Protein AF-A0A922MIN3-F1 (afdb_monomer_lite)

Structure (mmCIF, N/CA/C/O backbone):
data_AF-A0A922MIN3-F1
#
_entry.id   AF-A0A922MIN3-F1
#
loop_
_atom_site.group_PDB
_atom_site.id
_atom_site.type_symbol
_atom_site.label_atom_id
_atom_site.label_alt_id
_atom_site.label_comp_id
_atom_site.label_asym_id
_atom_site.label_entity_id
_atom_site.label_seq_id
_atom_site.pdbx_PDB_ins_code
_atom_site.Cartn_x
_atom_site.Cartn_y
_atom_site.Cartn_z
_atom_site.occupancy
_atom_site.B_iso_or_equiv
_atom_site.auth_seq_id
_atom_site.auth_comp_id
_atom_site.auth_asym_id
_atom_site.auth_atom_id
_atom_site.pdbx_PDB_model_num
ATOM 1 N N . MET A 1 1 ? 61.177 -25.100 -20.556 1.00 56.50 1 MET A N 1
ATOM 2 C CA . MET A 1 1 ? 59.831 -25.020 -19.937 1.00 56.50 1 MET A CA 1
ATOM 3 C C . MET A 1 1 ? 59.850 -24.150 -18.686 1.00 56.50 1 MET A C 1
ATOM 5 O O . MET A 1 1 ? 58.963 -23.321 -18.550 1.00 56.50 1 MET A O 1
ATOM 9 N N . GLU A 1 2 ? 60.887 -24.253 -17.851 1.00 61.19 2 GLU A N 1
ATOM 10 C CA . GLU A 1 2 ? 61.054 -23.462 -16.617 1.00 61.19 2 GLU A CA 1
ATOM 11 C C . GLU A 1 2 ? 60.968 -21.940 -16.810 1.00 61.19 2 GLU A C 1
ATOM 13 O O . GLU A 1 2 ? 60.276 -21.273 -16.051 1.00 61.19 2 GLU A O 1
ATOM 18 N N . THR A 1 3 ? 61.549 -21.383 -17.875 1.00 71.38 3 THR A N 1
ATOM 19 C CA . THR A 1 3 ? 61.529 -19.929 -18.132 1.00 71.38 3 THR A CA 1
ATOM 20 C C . THR A 1 3 ? 60.139 -19.360 -18.439 1.00 71.38 3 THR A C 1
ATOM 22 O O . THR A 1 3 ? 59.867 -18.200 -18.138 1.00 71.38 3 THR A O 1
ATOM 25 N N . LYS A 1 4 ? 59.227 -20.163 -19.007 1.00 73.25 4 LYS A N 1
ATOM 26 C CA . LYS A 1 4 ? 57.834 -19.741 -19.252 1.00 73.25 4 LYS A CA 1
ATOM 27 C C . LYS A 1 4 ? 57.020 -19.727 -17.962 1.00 73.25 4 LYS A C 1
ATOM 29 O O . LYS A 1 4 ? 56.245 -18.802 -17.753 1.00 73.25 4 LYS A O 1
ATOM 34 N N . VAL A 1 5 ? 57.233 -20.724 -17.105 1.00 78.38 5 VAL A N 1
ATOM 35 C CA . VAL A 1 5 ? 56.569 -20.820 -15.799 1.00 78.38 5 VAL A CA 1
ATOM 36 C C . VAL A 1 5 ? 57.064 -19.712 -14.870 1.00 78.38 5 VAL A C 1
ATOM 38 O O . VAL A 1 5 ? 56.253 -19.053 -14.234 1.00 78.38 5 VAL A O 1
ATOM 41 N N . GLN A 1 6 ? 58.370 -19.428 -14.861 1.00 74.69 6 GLN A N 1
ATOM 42 C CA . GLN A 1 6 ? 58.940 -18.306 -14.107 1.00 74.69 6 GLN A CA 1
ATOM 43 C C . GLN A 1 6 ? 58.366 -16.957 -14.550 1.00 74.69 6 GLN A C 1
ATOM 45 O O . GLN A 1 6 ? 58.008 -16.147 -13.702 1.00 74.69 6 GLN A O 1
ATOM 50 N N . LYS A 1 7 ? 58.212 -16.731 -15.862 1.00 82.38 7 LYS A N 1
ATOM 51 C CA . LYS A 1 7 ? 57.601 -15.500 -16.380 1.00 82.38 7 LYS A CA 1
ATOM 52 C C . LYS A 1 7 ? 56.135 -15.358 -15.957 1.00 82.38 7 LYS A C 1
ATOM 54 O O . LYS A 1 7 ? 55.751 -14.304 -15.475 1.00 82.38 7 LYS A O 1
ATOM 59 N N . GLN A 1 8 ? 55.349 -16.432 -16.056 1.00 80.25 8 GLN A N 1
ATOM 60 C CA . GLN A 1 8 ? 53.956 -16.437 -15.590 1.00 80.25 8 GLN A CA 1
ATOM 61 C C . GLN A 1 8 ? 53.840 -16.175 -14.085 1.00 80.25 8 GLN A C 1
ATOM 63 O O . GLN A 1 8 ? 52.908 -15.503 -13.653 1.00 80.25 8 GLN A O 1
ATOM 68 N N . LEU A 1 9 ? 54.786 -16.685 -13.291 1.00 79.06 9 LEU A N 1
ATOM 69 C CA . LEU A 1 9 ? 54.826 -16.437 -11.854 1.00 79.06 9 LEU A CA 1
ATOM 70 C C . LEU A 1 9 ? 55.099 -14.957 -11.555 1.00 79.06 9 LEU A C 1
ATOM 72 O O . LEU A 1 9 ? 54.414 -14.369 -10.726 1.00 79.06 9 LEU A O 1
ATOM 76 N N . ILE A 1 10 ? 56.072 -14.355 -12.247 1.00 84.12 10 ILE A N 1
ATOM 77 C CA . ILE A 1 10 ? 56.421 -12.934 -12.096 1.00 84.12 10 ILE A CA 1
ATOM 78 C C . ILE A 1 10 ? 55.235 -12.049 -12.489 1.00 84.12 10 ILE A C 1
ATOM 80 O O . ILE A 1 10 ? 54.852 -11.186 -11.706 1.00 84.12 10 ILE A O 1
ATOM 84 N N . ASP A 1 11 ? 54.603 -12.316 -13.635 1.00 81.25 11 ASP A N 1
ATOM 85 C CA . ASP A 1 11 ? 53.437 -11.558 -14.104 1.00 81.25 11 ASP A CA 1
ATOM 86 C C . ASP A 1 11 ? 52.268 -11.645 -13.097 1.00 81.25 11 ASP A C 1
ATOM 88 O O . ASP A 1 11 ? 51.582 -10.655 -12.840 1.00 81.25 11 ASP A O 1
ATOM 92 N N . TYR A 1 12 ? 52.071 -12.811 -12.467 1.00 83.75 12 TYR A N 1
ATOM 93 C CA . TYR A 1 12 ? 51.053 -13.002 -11.431 1.00 83.75 12 TYR A CA 1
ATOM 94 C C . TYR A 1 12 ? 51.350 -12.203 -10.152 1.00 83.75 12 TYR A C 1
ATOM 96 O O . TYR A 1 12 ? 50.442 -11.597 -9.582 1.00 83.75 12 TYR A O 1
ATOM 104 N N . PHE A 1 13 ? 52.608 -12.169 -9.702 1.00 82.62 13 PHE A N 1
ATOM 105 C CA . PHE A 1 13 ? 53.000 -11.377 -8.532 1.00 82.62 13 PHE A CA 1
ATOM 106 C C . PHE A 1 13 ? 52.925 -9.870 -8.799 1.00 82.62 13 PHE A C 1
ATOM 108 O O . PHE A 1 13 ? 52.421 -9.142 -7.948 1.00 82.62 13 PHE A O 1
ATOM 115 N N . SER A 1 14 ? 53.322 -9.405 -9.988 1.00 78.06 14 SER A N 1
ATOM 116 C CA . SER A 1 14 ? 53.167 -7.998 -10.379 1.00 78.06 14 SER A CA 1
ATOM 117 C C . SER A 1 14 ? 51.699 -7.571 -10.417 1.00 78.06 14 SER A C 1
ATOM 119 O O . SER A 1 14 ? 51.354 -6.527 -9.869 1.00 78.06 14 SER A O 1
ATOM 121 N N . TYR A 1 15 ? 50.813 -8.412 -10.960 1.00 82.81 15 TYR A N 1
ATOM 122 C CA . TYR A 1 15 ? 49.370 -8.164 -10.919 1.00 82.81 15 TYR A CA 1
ATOM 123 C C . TYR A 1 15 ? 48.833 -8.079 -9.483 1.00 82.81 15 TYR A C 1
ATOM 125 O O . TYR A 1 15 ? 47.999 -7.229 -9.170 1.00 82.81 15 TYR A O 1
ATOM 133 N N . PHE A 1 16 ? 49.313 -8.950 -8.592 1.00 75.69 16 PHE A N 1
ATOM 134 C CA . PHE A 1 16 ? 48.892 -8.940 -7.196 1.00 75.69 16 PHE A CA 1
ATOM 135 C C . PHE A 1 16 ? 49.357 -7.675 -6.458 1.00 75.69 16 PHE A C 1
ATOM 137 O O . PHE A 1 16 ? 48.584 -7.107 -5.686 1.00 75.69 16 PHE A O 1
ATOM 144 N N . ASP A 1 17 ? 50.572 -7.195 -6.728 1.00 78.94 17 ASP A N 1
ATOM 145 C CA . ASP A 1 17 ? 51.095 -5.947 -6.161 1.00 78.94 17 ASP A CA 1
ATOM 146 C C . ASP A 1 17 ? 50.339 -4.712 -6.676 1.00 78.94 17 ASP A C 1
ATOM 148 O O . ASP A 1 17 ? 50.023 -3.803 -5.898 1.00 78.94 17 ASP A O 1
ATOM 152 N N . GLU A 1 18 ? 49.980 -4.687 -7.961 1.00 79.56 18 GLU A N 1
ATOM 153 C CA . GLU A 1 18 ? 49.130 -3.645 -8.549 1.00 79.56 18 GLU A CA 1
ATOM 154 C C . GLU A 1 18 ? 47.729 -3.654 -7.929 1.00 79.56 18 GLU A C 1
ATOM 156 O O . GLU A 1 18 ? 47.236 -2.612 -7.488 1.00 79.56 18 GLU A O 1
ATOM 161 N N . PHE A 1 19 ? 47.115 -4.834 -7.809 1.00 78.00 19 PHE A N 1
ATOM 162 C CA . PHE A 1 19 ? 45.815 -5.003 -7.165 1.00 78.00 19 PHE A CA 1
ATOM 163 C C . PHE A 1 19 ? 45.850 -4.553 -5.700 1.00 78.00 19 PHE A C 1
ATOM 165 O O . PHE A 1 19 ? 44.998 -3.782 -5.258 1.00 78.00 19 PHE A O 1
ATOM 172 N N . HIS A 1 20 ? 46.864 -4.977 -4.945 1.00 78.25 20 HIS A N 1
ATOM 173 C CA . HIS A 1 20 ? 47.039 -4.586 -3.551 1.00 78.25 20 HIS A CA 1
ATOM 174 C C . HIS A 1 20 ? 47.233 -3.068 -3.408 1.00 78.25 20 HIS A C 1
ATOM 176 O O . HIS A 1 20 ? 46.661 -2.443 -2.510 1.00 78.25 20 HIS A O 1
ATOM 182 N N . THR A 1 21 ? 47.985 -2.448 -4.320 1.00 83.12 21 THR A N 1
ATOM 183 C CA . THR A 1 21 ? 48.181 -0.994 -4.343 1.00 83.12 21 THR A CA 1
ATOM 184 C C . THR A 1 21 ? 46.876 -0.256 -4.651 1.00 83.12 21 THR A C 1
ATOM 186 O O . THR A 1 21 ? 46.552 0.696 -3.941 1.00 83.12 21 THR A O 1
ATOM 189 N N . ALA A 1 22 ? 46.088 -0.732 -5.620 1.00 76.75 22 ALA A N 1
ATOM 190 C CA . ALA A 1 22 ? 44.788 -0.163 -5.978 1.00 76.75 22 ALA A CA 1
ATOM 191 C C . ALA A 1 22 ? 43.746 -0.288 -4.851 1.00 76.75 22 ALA A C 1
ATOM 193 O O . ALA A 1 22 ? 42.991 0.645 -4.573 1.00 76.75 22 ALA A O 1
ATOM 194 N N . VAL A 1 23 ? 43.722 -1.422 -4.144 1.00 74.69 23 VAL A N 1
ATOM 195 C CA . VAL A 1 23 ? 42.856 -1.602 -2.968 1.00 74.69 23 VAL A CA 1
ATOM 196 C C . VAL A 1 23 ? 43.280 -0.657 -1.842 1.00 74.69 23 VAL A C 1
ATOM 198 O O . VAL A 1 23 ? 42.432 -0.044 -1.192 1.00 74.69 23 VAL A O 1
ATOM 201 N N . LYS A 1 24 ? 44.588 -0.482 -1.624 1.00 79.69 24 LYS A N 1
ATOM 202 C CA . LYS A 1 24 ? 45.120 0.415 -0.591 1.00 79.69 24 LYS A CA 1
ATOM 203 C C . LYS A 1 24 ? 44.815 1.888 -0.881 1.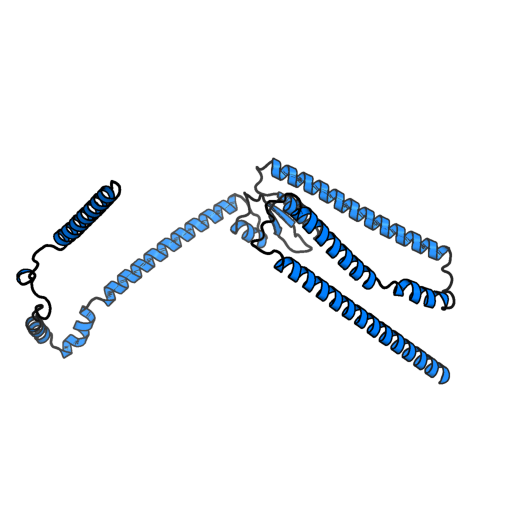00 79.69 24 LYS A C 1
ATOM 205 O O . LYS A 1 24 ? 44.505 2.625 0.057 1.00 79.69 24 LYS A O 1
ATOM 210 N N . THR A 1 25 ? 44.891 2.328 -2.138 1.00 78.75 25 THR A N 1
ATOM 211 C CA . THR A 1 25 ? 44.508 3.695 -2.529 1.00 78.75 25 THR A CA 1
ATOM 212 C C . THR A 1 25 ? 43.005 3.902 -2.392 1.00 78.75 25 THR A C 1
ATOM 214 O O . THR A 1 25 ? 42.600 4.831 -1.701 1.00 78.75 25 THR A O 1
ATOM 217 N N . SER A 1 26 ? 42.188 2.974 -2.897 1.00 69.75 26 SER A N 1
ATOM 218 C CA . SER A 1 26 ? 40.728 3.033 -2.750 1.00 69.75 26 SER A CA 1
ATOM 219 C C . SER A 1 26 ? 40.292 3.091 -1.279 1.00 69.75 26 SER A C 1
ATOM 221 O O . SER A 1 26 ? 39.438 3.899 -0.906 1.00 69.75 26 SER A O 1
ATOM 223 N N . LEU A 1 27 ? 40.932 2.309 -0.400 1.00 74.19 27 LEU A N 1
ATOM 224 C CA . LEU A 1 27 ? 40.673 2.354 1.041 1.00 74.19 27 LEU A CA 1
ATOM 225 C C . LEU A 1 27 ? 41.029 3.719 1.647 1.00 74.19 27 LEU A C 1
ATOM 227 O O . LEU A 1 27 ? 40.289 4.231 2.490 1.00 74.19 27 LEU A O 1
ATOM 231 N N . LYS A 1 28 ? 42.138 4.326 1.214 1.00 79.38 28 LYS A N 1
ATOM 232 C CA . LYS A 1 28 ? 42.554 5.663 1.655 1.00 79.38 28 LYS A CA 1
ATOM 233 C C . LYS A 1 28 ? 41.570 6.740 1.191 1.00 79.38 28 LYS A C 1
ATOM 235 O O . LYS A 1 28 ? 41.242 7.635 1.968 1.00 79.38 28 LYS A O 1
ATOM 240 N N . ASP A 1 29 ? 41.039 6.619 -0.020 1.00 72.44 29 ASP A N 1
ATOM 241 C CA . ASP A 1 29 ? 40.026 7.534 -0.552 1.00 72.44 29 ASP A CA 1
ATOM 242 C C . ASP A 1 29 ? 38.708 7.410 0.219 1.00 72.44 29 ASP A C 1
ATOM 244 O O . ASP A 1 29 ? 38.137 8.418 0.638 1.00 72.44 29 ASP A O 1
ATOM 248 N N . CYS A 1 30 ? 38.289 6.183 0.543 1.00 68.06 30 CYS A N 1
ATOM 249 C CA . CYS A 1 30 ? 37.140 5.932 1.417 1.00 68.06 30 CYS A CA 1
ATOM 250 C C . CYS A 1 30 ? 37.326 6.566 2.806 1.00 68.06 30 CYS A C 1
ATOM 252 O O . CYS A 1 30 ? 36.404 7.188 3.338 1.00 68.06 30 CYS A O 1
ATOM 254 N N . GLN A 1 31 ? 38.524 6.458 3.390 1.00 75.50 31 GLN A N 1
ATOM 255 C CA . GLN A 1 31 ? 38.850 7.075 4.681 1.00 75.50 31 GLN A CA 1
ATOM 256 C C . GLN A 1 31 ? 38.807 8.609 4.618 1.00 75.50 31 GLN A C 1
ATOM 258 O O . GLN A 1 31 ? 38.258 9.252 5.518 1.00 75.50 31 GLN A O 1
ATOM 263 N N . ASN A 1 32 ? 39.325 9.206 3.544 1.00 74.50 32 ASN A N 1
ATOM 264 C CA . ASN A 1 32 ? 39.274 10.653 3.323 1.00 74.50 32 ASN A CA 1
ATOM 265 C C . ASN A 1 32 ? 37.834 11.155 3.118 1.00 74.50 32 ASN A C 1
ATOM 267 O O . ASN A 1 32 ? 37.456 12.211 3.642 1.00 74.50 32 ASN A O 1
ATOM 271 N N . CYS A 1 33 ? 37.008 10.382 2.411 1.00 68.06 33 CYS A N 1
ATOM 272 C CA . CYS A 1 33 ? 35.584 10.660 2.246 1.00 68.06 33 CYS A CA 1
ATOM 273 C C . CYS A 1 33 ? 34.852 10.601 3.589 1.00 68.06 33 CYS A C 1
ATOM 275 O O . CYS A 1 33 ? 34.139 11.539 3.942 1.00 68.06 33 CYS A O 1
ATOM 277 N N . ALA A 1 34 ? 35.099 9.565 4.394 1.00 68.81 34 ALA A N 1
ATOM 278 C CA . ALA A 1 34 ? 34.529 9.446 5.734 1.00 68.81 34 ALA A CA 1
ATOM 279 C C . ALA A 1 34 ? 34.924 10.628 6.641 1.00 68.81 34 ALA A C 1
ATOM 281 O O . ALA A 1 34 ? 34.084 11.169 7.363 1.00 68.81 34 ALA A O 1
ATOM 282 N N . ALA A 1 35 ? 36.178 11.090 6.580 1.00 73.50 35 ALA A N 1
ATOM 283 C CA . ALA A 1 35 ? 36.626 12.273 7.315 1.00 73.50 35 ALA A CA 1
ATOM 284 C C . ALA A 1 35 ? 35.906 13.558 6.861 1.00 73.50 35 ALA A C 1
ATOM 286 O O . ALA A 1 35 ? 35.566 14.404 7.692 1.00 73.50 35 ALA A O 1
ATOM 287 N N . SER A 1 36 ? 35.643 13.696 5.560 1.00 72.44 36 SER A N 1
ATOM 288 C CA . SER A 1 36 ? 34.952 14.857 4.980 1.00 72.44 36 SER A CA 1
ATOM 289 C C . SER A 1 36 ? 33.460 14.865 5.333 1.00 72.44 36 SER A C 1
ATOM 291 O O . SER A 1 36 ? 32.937 15.888 5.771 1.00 72.44 36 SER A O 1
ATOM 293 N N . ILE A 1 37 ? 32.805 13.702 5.283 1.00 71.25 37 ILE A N 1
ATOM 294 C CA . ILE A 1 37 ? 31.421 13.509 5.744 1.00 71.25 37 ILE A CA 1
ATOM 295 C C . ILE A 1 37 ? 31.297 13.843 7.236 1.00 71.25 37 ILE A C 1
ATOM 297 O O . ILE A 1 37 ? 30.386 14.564 7.638 1.00 71.25 37 ILE A O 1
ATOM 301 N N . ASN A 1 38 ? 32.238 13.398 8.071 1.00 70.62 38 ASN A N 1
ATOM 302 C CA . ASN A 1 38 ? 32.227 13.721 9.500 1.00 70.62 38 ASN A CA 1
ATOM 303 C C . ASN A 1 38 ? 32.412 15.224 9.775 1.00 70.62 38 ASN A C 1
ATOM 305 O O . ASN A 1 38 ? 31.779 15.761 10.689 1.00 70.62 38 ASN A O 1
ATOM 309 N N . LYS A 1 39 ? 33.231 15.929 8.979 1.00 75.25 39 LYS A N 1
ATOM 310 C CA . LYS A 1 39 ? 33.341 17.398 9.046 1.00 75.25 39 LYS A CA 1
ATOM 311 C C . LYS A 1 39 ? 32.017 18.075 8.687 1.00 75.25 39 LYS A C 1
ATOM 313 O O . LYS A 1 39 ? 31.601 18.973 9.418 1.00 75.25 39 LYS A O 1
ATOM 318 N N . LEU A 1 40 ? 31.340 17.613 7.634 1.00 73.12 40 LEU A N 1
ATOM 319 C CA . LEU A 1 40 ? 30.028 18.120 7.224 1.00 73.12 40 LEU A CA 1
ATOM 320 C C . LEU A 1 40 ? 28.973 17.895 8.315 1.00 73.12 40 LEU A C 1
ATOM 322 O O . LEU A 1 40 ? 28.294 18.833 8.721 1.00 73.12 40 LEU A O 1
ATOM 326 N N . ILE A 1 41 ? 28.900 16.687 8.882 1.00 68.19 41 ILE A N 1
ATOM 327 C CA . ILE A 1 41 ? 27.993 16.367 9.997 1.00 68.19 41 ILE A CA 1
ATOM 328 C C . ILE A 1 41 ? 28.245 17.296 11.192 1.00 68.19 41 ILE A C 1
ATOM 330 O O . ILE A 1 41 ? 27.293 17.790 11.798 1.00 68.19 41 ILE A O 1
ATOM 334 N N . LYS A 1 42 ? 29.513 17.566 11.533 1.00 73.12 42 LYS A N 1
ATOM 335 C CA . LYS A 1 42 ? 29.871 18.478 12.629 1.00 73.12 42 LYS A CA 1
ATOM 336 C C . LYS A 1 42 ? 29.443 19.921 12.337 1.00 73.12 42 LYS A C 1
ATOM 338 O O . LYS A 1 42 ? 28.889 20.566 13.222 1.00 73.12 42 LYS A O 1
ATOM 343 N N . ARG A 1 43 ? 29.631 20.411 11.105 1.00 67.31 43 ARG A N 1
ATOM 344 C CA . ARG A 1 43 ? 29.148 21.738 10.676 1.00 67.31 43 ARG A CA 1
ATOM 345 C C . ARG A 1 43 ? 27.620 21.831 10.753 1.00 67.31 43 ARG A C 1
ATOM 347 O O . ARG A 1 43 ? 27.111 22.773 11.349 1.00 67.31 43 ARG A O 1
ATOM 354 N N . CYS A 1 44 ? 26.895 20.826 10.262 1.00 67.56 44 CYS A N 1
ATOM 355 C CA . CYS A 1 44 ? 25.430 20.781 10.329 1.00 67.56 44 CYS A CA 1
ATOM 356 C C . CYS A 1 44 ? 24.896 20.735 11.771 1.00 67.56 44 CYS A C 1
ATOM 358 O O . CYS A 1 44 ? 23.893 21.381 12.071 1.00 67.56 44 CYS A O 1
ATOM 360 N N . LYS A 1 45 ? 25.564 20.011 12.682 1.00 65.44 45 LYS A N 1
ATOM 361 C CA . LYS A 1 45 ? 25.213 20.012 14.114 1.00 65.44 45 LYS A CA 1
ATOM 362 C C . LYS A 1 45 ? 25.426 21.384 14.752 1.00 65.44 45 LYS A C 1
ATOM 364 O O . LYS A 1 45 ? 24.511 21.882 15.396 1.00 65.44 45 LYS A O 1
ATOM 369 N N . ASN A 1 46 ? 26.568 22.021 14.489 1.00 63.22 46 ASN A N 1
ATOM 370 C CA . ASN A 1 46 ? 26.849 23.369 14.983 1.00 63.22 46 ASN A CA 1
ATOM 371 C C . ASN A 1 46 ? 25.832 24.399 14.459 1.00 63.22 46 ASN A C 1
ATOM 373 O O . ASN A 1 46 ? 25.455 25.298 15.197 1.00 63.22 46 ASN A O 1
ATOM 377 N N . ILE A 1 47 ? 25.351 24.259 13.216 1.00 62.59 47 ILE A N 1
ATOM 378 C CA . ILE A 1 47 ? 24.292 25.116 12.653 1.00 62.59 47 ILE A CA 1
ATOM 379 C C . ILE A 1 47 ? 22.954 24.879 13.364 1.00 62.59 47 ILE A C 1
ATOM 381 O O . ILE A 1 47 ? 22.266 25.838 13.693 1.00 62.59 47 ILE A O 1
ATOM 385 N N . LYS A 1 48 ? 22.591 23.619 13.638 1.00 57.94 48 LYS A N 1
ATOM 386 C CA . LYS A 1 48 ? 21.354 23.271 14.355 1.00 57.94 48 LYS A CA 1
ATOM 387 C C . LYS A 1 48 ? 21.359 23.772 15.804 1.00 57.94 48 LYS A C 1
ATOM 389 O O . LYS A 1 48 ? 20.314 24.174 16.298 1.00 57.94 48 LYS A O 1
ATOM 394 N N . GLU A 1 49 ? 22.515 23.764 16.463 1.00 54.62 49 GLU A N 1
ATOM 395 C CA . GLU A 1 49 ? 22.700 24.324 17.811 1.00 54.62 49 GLU A CA 1
ATOM 396 C C . GLU A 1 49 ? 22.806 25.860 17.801 1.00 54.62 49 GLU A C 1
ATOM 398 O O . GLU A 1 49 ? 22.382 26.508 18.753 1.00 54.62 49 GLU A O 1
ATOM 403 N N . ALA A 1 50 ? 23.296 26.456 16.705 1.00 52.50 50 ALA A N 1
ATOM 404 C CA . ALA A 1 50 ? 23.301 27.903 16.477 1.00 52.50 50 ALA A CA 1
ATOM 405 C C . ALA A 1 50 ? 21.927 28.475 16.076 1.00 52.50 50 ALA A C 1
ATOM 407 O O . ALA A 1 50 ? 21.789 29.696 15.987 1.00 52.50 50 ALA A O 1
ATOM 408 N N . VAL A 1 51 ? 20.896 27.633 15.897 1.00 49.72 51 VAL A N 1
ATOM 409 C CA . VAL A 1 51 ? 19.485 28.052 15.987 1.00 49.72 51 VAL A CA 1
ATOM 410 C C . VAL A 1 51 ? 19.203 28.366 17.458 1.00 49.72 51 VAL A C 1
ATOM 412 O O . VAL A 1 51 ? 18.566 27.621 18.199 1.00 49.72 51 VAL A O 1
ATOM 415 N N . VAL A 1 52 ? 19.785 29.481 17.888 1.00 48.59 52 VAL A N 1
ATOM 416 C CA . VAL A 1 52 ? 19.658 30.069 19.208 1.00 48.59 52 VAL A CA 1
ATOM 417 C C . VAL A 1 52 ? 18.254 30.640 19.304 1.00 48.59 52 VAL A C 1
ATOM 419 O O . VAL A 1 52 ? 17.934 31.703 18.772 1.00 48.59 52 VAL A O 1
ATOM 422 N N . THR A 1 53 ? 17.420 29.902 20.024 1.00 49.59 53 THR A N 1
ATOM 423 C CA . THR A 1 53 ? 16.316 30.436 20.812 1.00 49.59 53 THR A CA 1
ATOM 424 C C . THR A 1 53 ? 16.732 31.745 21.494 1.00 49.59 53 THR A C 1
ATOM 426 O O . THR A 1 53 ? 17.681 31.746 22.278 1.00 49.59 53 THR A O 1
ATOM 429 N N . GLY A 1 54 ? 16.010 32.837 21.225 1.00 51.53 54 GLY A N 1
ATOM 430 C CA . GLY A 1 54 ? 16.100 34.078 22.003 1.00 51.53 54 GLY A CA 1
ATOM 431 C C . GLY A 1 54 ? 17.015 35.183 21.464 1.00 51.53 54 GLY A C 1
ATOM 432 O O . GLY A 1 54 ? 17.491 35.985 22.263 1.00 51.53 54 GLY A O 1
ATOM 433 N N . THR A 1 55 ? 17.260 35.276 20.151 1.00 53.84 55 THR A N 1
ATOM 434 C CA . THR A 1 55 ? 17.846 36.500 19.562 1.00 53.84 55 THR A CA 1
ATOM 435 C C . THR A 1 55 ? 16.779 37.349 18.856 1.00 53.84 55 THR A C 1
ATOM 437 O O . THR A 1 55 ? 15.892 36.782 18.218 1.00 53.84 55 THR A O 1
ATOM 440 N N . PRO A 1 56 ? 16.835 38.695 18.960 1.00 49.22 56 PRO A N 1
ATOM 441 C CA . PRO A 1 56 ? 15.842 39.617 18.403 1.00 49.22 56 PRO A CA 1
ATOM 442 C C . PRO A 1 56 ? 16.061 39.777 16.892 1.00 49.22 56 PRO A C 1
ATOM 444 O O . PRO A 1 56 ? 16.516 40.808 16.409 1.00 49.22 56 PRO A O 1
ATOM 447 N N . LEU A 1 57 ? 15.820 38.705 16.142 1.00 50.06 57 LEU A N 1
ATOM 448 C CA . LEU A 1 57 ? 15.915 38.684 14.680 1.00 50.06 57 LEU A CA 1
ATOM 449 C C . LEU A 1 57 ? 14.546 38.555 14.000 1.00 50.06 57 LEU A C 1
ATOM 451 O O . LEU A 1 57 ? 14.483 38.593 12.773 1.00 50.06 57 LEU A O 1
ATOM 455 N N . ASP A 1 58 ? 13.465 38.476 14.779 1.00 50.94 58 ASP A N 1
ATOM 456 C CA . ASP A 1 58 ? 12.083 38.478 14.278 1.00 50.94 58 ASP A CA 1
ATOM 457 C C . ASP A 1 58 ? 11.661 39.840 13.689 1.00 50.94 58 ASP A C 1
ATOM 459 O O . ASP A 1 58 ? 10.673 39.915 12.966 1.00 50.94 58 ASP A O 1
ATOM 463 N N . GLU A 1 59 ? 12.423 40.914 13.933 1.00 52.69 59 GLU A N 1
ATOM 464 C CA . GLU A 1 59 ? 12.130 42.257 13.404 1.00 52.69 59 GLU A CA 1
ATOM 465 C C . GLU A 1 59 ? 12.680 42.509 11.986 1.00 52.69 59 GLU A C 1
ATOM 467 O O . GLU A 1 59 ? 12.317 43.500 11.354 1.00 52.69 59 GLU A O 1
ATOM 472 N N . PHE A 1 60 ? 13.526 41.624 11.443 1.00 55.91 60 PHE A N 1
ATOM 473 C CA . PHE A 1 60 ? 14.119 41.801 10.111 1.00 55.91 60 PHE A CA 1
ATOM 474 C C . PHE A 1 60 ? 13.586 40.773 9.111 1.00 55.91 60 PHE A C 1
ATOM 476 O O . PHE A 1 60 ? 14.199 39.732 8.841 1.00 55.91 60 PHE A O 1
ATOM 483 N N . GLU A 1 61 ? 12.443 41.107 8.514 1.00 52.88 61 GLU A N 1
ATOM 484 C CA . GLU A 1 61 ? 11.812 40.335 7.448 1.00 52.88 61 GLU A CA 1
ATOM 485 C C . GLU A 1 61 ? 12.795 40.145 6.272 1.00 52.88 61 GLU A C 1
ATOM 487 O O . GLU A 1 61 ? 13.286 41.092 5.655 1.00 52.88 61 GLU A O 1
ATOM 492 N N . GLY A 1 62 ? 13.162 38.888 6.003 1.00 59.72 62 GLY A N 1
ATOM 493 C CA . GLY A 1 62 ? 14.084 38.507 4.927 1.00 59.72 62 GLY A CA 1
ATOM 494 C C . GLY A 1 62 ? 15.527 38.198 5.347 1.00 59.72 62 GLY A C 1
ATOM 495 O O . GLY A 1 62 ? 16.258 37.605 4.549 1.00 59.72 62 GLY A O 1
ATOM 496 N N . LEU A 1 63 ? 15.955 38.499 6.581 1.00 59.09 63 LEU A N 1
ATOM 497 C CA . LEU A 1 63 ? 17.303 38.125 7.042 1.00 59.09 63 LEU A CA 1
ATOM 498 C C . LEU A 1 63 ? 17.424 36.608 7.255 1.00 59.09 63 LEU A C 1
ATOM 500 O O . LEU A 1 63 ? 18.406 36.001 6.830 1.00 59.09 63 LEU A O 1
ATOM 504 N N . GLN A 1 64 ? 16.385 35.978 7.812 1.00 58.53 64 GLN A N 1
ATOM 505 C CA . GLN A 1 64 ? 16.317 34.520 7.966 1.00 58.53 64 GLN A CA 1
ATOM 506 C C . GLN A 1 64 ? 16.337 33.788 6.616 1.00 58.53 64 GLN A C 1
ATOM 508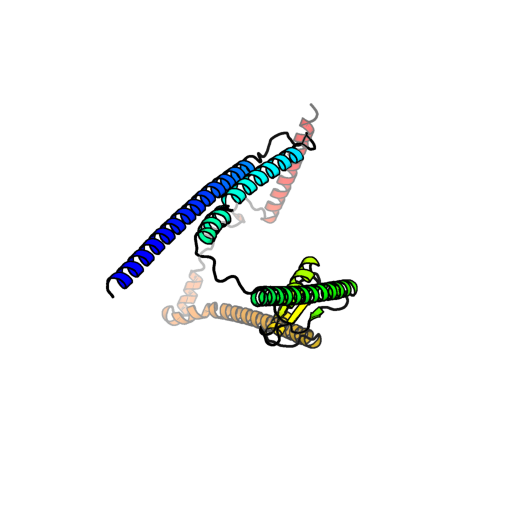 O O . GLN A 1 64 ? 17.000 32.760 6.481 1.00 58.53 64 GLN A O 1
ATOM 513 N N . SER A 1 65 ? 15.671 34.334 5.593 1.00 62.66 65 SER A N 1
ATOM 514 C CA . SER A 1 65 ? 15.681 33.775 4.234 1.00 62.66 65 SER A CA 1
ATOM 515 C C . SER A 1 65 ? 17.068 33.878 3.590 1.00 62.66 65 SER A C 1
ATOM 517 O O . SER A 1 65 ? 17.563 32.893 3.043 1.00 62.66 65 SER A O 1
ATOM 519 N N . LYS A 1 66 ? 17.748 35.024 3.732 1.00 67.56 66 LYS A N 1
ATOM 520 C CA . LYS A 1 66 ? 19.124 35.218 3.240 1.00 67.56 66 LYS A CA 1
ATOM 521 C C . LYS A 1 66 ? 20.135 34.330 3.964 1.00 67.56 66 LYS A C 1
ATOM 523 O O . LYS A 1 66 ? 21.011 33.759 3.319 1.00 67.56 66 LYS A O 1
ATOM 528 N N . LEU A 1 67 ? 20.001 34.177 5.282 1.00 64.81 67 LEU A N 1
ATOM 529 C CA . LEU A 1 67 ? 20.862 33.301 6.075 1.00 64.81 67 LEU A CA 1
ATOM 530 C C . LEU A 1 67 ? 20.646 31.828 5.700 1.00 64.81 67 LEU A C 1
ATOM 532 O O . LEU A 1 67 ? 21.613 31.103 5.482 1.00 64.81 67 LEU A O 1
ATOM 536 N N . SER A 1 68 ? 19.388 31.414 5.531 1.00 64.38 68 SER A N 1
ATOM 537 C CA . SER A 1 68 ? 19.035 30.057 5.092 1.00 64.38 68 SER A CA 1
ATOM 538 C C . SER A 1 68 ? 19.563 29.758 3.688 1.00 64.38 68 SER A C 1
ATOM 540 O O . SER A 1 68 ? 20.142 28.699 3.464 1.00 64.38 68 SER A O 1
ATOM 542 N N . ALA A 1 69 ? 19.437 30.704 2.753 1.00 69.12 69 ALA A N 1
ATOM 543 C CA . ALA A 1 69 ? 19.985 30.575 1.404 1.00 69.12 69 ALA A CA 1
ATOM 544 C C . ALA A 1 69 ? 21.524 30.499 1.406 1.00 69.12 69 ALA A C 1
ATOM 546 O O . ALA A 1 69 ? 22.100 29.679 0.697 1.00 69.12 69 ALA A O 1
ATOM 547 N N . SER A 1 70 ? 22.189 31.300 2.244 1.00 72.56 70 SER A N 1
ATOM 548 C CA . SER A 1 70 ? 23.650 31.276 2.399 1.00 72.56 70 SER A CA 1
ATOM 549 C C . SER A 1 70 ? 24.149 29.936 2.960 1.00 72.56 70 SER A C 1
ATOM 551 O O . SER A 1 70 ? 25.105 29.358 2.446 1.00 72.56 70 SER A O 1
ATOM 553 N N . ILE A 1 71 ? 23.450 29.382 3.957 1.00 70.31 71 ILE A N 1
ATOM 554 C CA . ILE A 1 71 ? 23.755 28.062 4.527 1.00 70.31 71 ILE A CA 1
ATOM 555 C C . ILE A 1 71 ? 23.538 26.948 3.496 1.00 70.31 71 ILE A C 1
ATOM 557 O O . ILE A 1 71 ? 24.374 26.053 3.382 1.00 70.31 71 ILE A O 1
ATOM 561 N N . LEU A 1 72 ? 22.448 27.000 2.724 1.00 69.25 72 LEU A N 1
ATOM 562 C CA . LEU A 1 72 ? 22.185 26.025 1.663 1.00 69.25 72 LEU A CA 1
ATOM 563 C C . LEU A 1 72 ? 23.263 26.058 0.573 1.00 69.25 72 LEU A C 1
ATOM 565 O O . LEU A 1 72 ? 23.679 24.997 0.111 1.00 69.25 72 LEU A O 1
ATOM 569 N N . ASN A 1 73 ? 23.766 27.242 0.217 1.00 73.81 73 ASN A N 1
ATOM 570 C CA . ASN A 1 73 ? 24.873 27.378 -0.730 1.00 73.81 73 ASN A CA 1
ATOM 571 C C . ASN A 1 73 ? 26.176 26.778 -0.182 1.00 73.81 73 ASN A C 1
ATOM 573 O O . ASN A 1 73 ? 26.801 25.985 -0.878 1.00 73.81 73 ASN A O 1
ATOM 577 N N . LEU A 1 74 ? 26.534 27.059 1.075 1.00 74.19 74 LEU A N 1
ATOM 578 C CA . LEU A 1 74 ? 27.719 26.477 1.728 1.00 74.19 74 LEU A CA 1
ATOM 579 C C . LEU A 1 74 ? 27.649 24.944 1.812 1.00 74.19 74 LEU A C 1
ATOM 581 O O . LEU A 1 74 ? 28.632 24.257 1.548 1.00 74.19 74 LEU A O 1
ATOM 585 N N . ILE A 1 75 ? 26.475 24.391 2.139 1.00 73.75 75 ILE A N 1
ATOM 586 C CA . ILE A 1 75 ? 26.256 22.936 2.138 1.00 73.75 75 ILE A CA 1
ATOM 587 C C . ILE A 1 75 ? 26.381 22.379 0.715 1.00 73.75 75 ILE A C 1
ATOM 589 O O . ILE A 1 75 ? 26.965 21.315 0.524 1.00 73.75 75 ILE A O 1
ATOM 593 N N . SER A 1 76 ? 25.854 23.084 -0.287 1.00 72.31 76 SER A N 1
ATOM 594 C CA . SER A 1 76 ? 25.954 22.671 -1.688 1.00 72.31 76 SER A CA 1
ATOM 595 C C . SER A 1 76 ? 27.401 22.677 -2.194 1.00 72.31 76 SER A C 1
ATOM 597 O O . SER A 1 76 ? 27.784 21.761 -2.921 1.00 72.31 76 SER A O 1
ATOM 599 N N . GLU A 1 77 ? 28.211 23.663 -1.804 1.00 79.00 77 GLU A N 1
ATOM 600 C CA . GLU A 1 77 ? 29.643 23.731 -2.124 1.00 79.00 77 GLU A CA 1
ATOM 601 C C . GLU A 1 77 ? 30.419 22.577 -1.477 1.00 79.00 77 GLU A C 1
ATOM 603 O O . GLU A 1 77 ? 31.127 21.853 -2.177 1.00 79.00 77 GLU A O 1
ATOM 608 N N . ASP A 1 78 ? 30.209 22.326 -0.180 1.00 73.00 78 ASP A N 1
ATOM 609 C CA . ASP A 1 78 ? 30.832 21.202 0.533 1.00 73.00 78 ASP A CA 1
ATOM 610 C C . ASP A 1 78 ? 30.437 19.847 -0.103 1.00 73.00 78 ASP A C 1
ATOM 612 O O . ASP A 1 78 ? 31.261 18.937 -0.227 1.00 73.00 78 ASP A O 1
ATOM 616 N N . VAL A 1 79 ? 29.182 19.695 -0.547 1.00 71.50 79 VAL A N 1
ATOM 617 C CA . VAL A 1 79 ? 28.705 18.489 -1.250 1.00 71.50 79 VAL A CA 1
ATOM 618 C C . VAL A 1 79 ? 29.370 18.335 -2.618 1.00 71.50 79 VAL A C 1
ATOM 620 O O . VAL A 1 79 ? 29.726 17.215 -2.991 1.00 71.50 79 VAL A O 1
ATOM 623 N N . GLN A 1 80 ? 29.573 19.423 -3.365 1.00 71.62 80 GLN A N 1
ATOM 624 C CA . GLN A 1 80 ? 30.300 19.366 -4.635 1.00 71.62 80 GLN A CA 1
ATOM 625 C C . GLN A 1 80 ? 31.787 19.052 -4.444 1.00 71.62 80 GLN A C 1
ATOM 627 O O . GLN A 1 80 ? 32.332 18.272 -5.221 1.00 71.62 80 GLN A O 1
ATOM 632 N N . GLU A 1 81 ? 32.426 19.573 -3.395 1.00 76.31 81 GLU A N 1
ATOM 633 C CA . GLU A 1 81 ? 33.817 19.251 -3.058 1.00 76.31 81 GLU A CA 1
ATOM 634 C C . GLU A 1 81 ? 33.982 17.775 -2.658 1.00 76.31 81 GLU A C 1
ATOM 636 O O . GLU A 1 81 ? 34.950 17.115 -3.033 1.00 76.31 81 GLU A O 1
ATOM 641 N N . ILE A 1 82 ? 33.021 17.222 -1.913 1.00 68.69 82 ILE A N 1
ATOM 642 C CA . ILE A 1 82 ? 32.999 15.789 -1.599 1.00 68.69 82 ILE A CA 1
ATOM 643 C C . ILE A 1 82 ? 32.795 14.974 -2.878 1.00 68.69 82 ILE A C 1
ATOM 645 O O . ILE A 1 82 ? 33.476 13.970 -3.064 1.00 68.69 82 ILE A O 1
ATOM 649 N N . ARG A 1 83 ? 31.902 15.409 -3.773 1.00 68.25 83 ARG A N 1
ATOM 650 C CA . ARG A 1 83 ? 31.619 14.722 -5.038 1.00 68.25 83 ARG A CA 1
ATOM 651 C C . ARG A 1 83 ? 32.821 14.714 -5.983 1.00 68.25 83 ARG A C 1
ATOM 653 O O . ARG A 1 83 ? 33.113 13.663 -6.537 1.00 68.25 83 ARG A O 1
ATOM 660 N N . SER A 1 84 ? 33.550 15.822 -6.111 1.00 69.81 84 SER A N 1
ATOM 661 C CA . SER A 1 84 ? 34.766 15.887 -6.935 1.00 69.81 84 SER A CA 1
ATOM 662 C C . SER A 1 84 ? 35.923 15.065 -6.361 1.00 69.81 84 SER A C 1
ATOM 664 O O . SER A 1 84 ? 36.774 14.598 -7.106 1.00 69.81 84 SER A O 1
ATOM 666 N N . LYS A 1 85 ? 35.945 14.835 -5.043 1.00 68.88 85 LYS A N 1
ATOM 667 C CA . LYS A 1 85 ? 36.891 13.916 -4.386 1.00 68.88 85 LYS A CA 1
ATOM 668 C C . LYS A 1 85 ? 36.462 12.446 -4.457 1.00 68.88 85 LYS A C 1
ATOM 670 O O . LYS A 1 85 ? 37.315 11.573 -4.330 1.00 68.88 85 LYS A O 1
ATOM 675 N N . LEU A 1 86 ? 35.163 12.177 -4.622 1.00 58.62 86 LEU A N 1
ATOM 676 C CA . LEU A 1 86 ? 34.582 10.836 -4.788 1.00 58.62 86 LEU A CA 1
ATOM 677 C C . LEU A 1 86 ? 34.533 10.363 -6.245 1.00 58.62 86 LEU A C 1
ATOM 679 O O . LEU A 1 86 ? 34.379 9.165 -6.470 1.00 58.62 86 LEU A O 1
ATOM 683 N N . GLU A 1 87 ? 34.631 11.272 -7.213 1.00 62.12 87 GLU A N 1
ATOM 684 C CA . GLU A 1 87 ? 34.845 10.962 -8.626 1.00 62.12 87 GLU A CA 1
ATOM 685 C C . GLU A 1 87 ? 36.352 11.037 -8.917 1.00 62.12 87 GLU A C 1
ATOM 687 O O . GLU A 1 87 ? 36.857 12.093 -9.295 1.00 62.12 87 GLU A O 1
ATOM 692 N N . PRO A 1 88 ? 37.126 9.953 -8.723 1.00 53.72 88 PRO A N 1
ATOM 693 C CA . PRO A 1 88 ? 38.491 9.946 -9.199 1.00 53.72 88 PRO A CA 1
ATOM 694 C C . PRO A 1 88 ? 38.469 9.925 -10.733 1.00 53.72 88 PRO A C 1
ATOM 696 O O . PRO A 1 88 ? 38.147 8.906 -11.350 1.00 53.72 88 PRO A O 1
ATOM 699 N N . ASP A 1 89 ? 38.947 11.016 -11.336 1.00 53.75 89 ASP A N 1
ATOM 700 C CA . ASP A 1 89 ? 39.433 11.100 -12.731 1.00 53.75 89 ASP A CA 1
ATOM 701 C C . ASP A 1 89 ? 40.494 10.020 -13.063 1.00 53.75 89 ASP A C 1
ATOM 703 O O . ASP A 1 89 ? 40.895 9.818 -14.207 1.00 53.75 89 ASP A O 1
ATOM 707 N N . LEU A 1 90 ? 40.926 9.250 -12.061 1.00 50.50 90 LEU A N 1
ATOM 708 C CA . LEU A 1 90 ? 41.906 8.178 -12.168 1.00 50.50 90 LEU A CA 1
ATOM 709 C C . LEU A 1 90 ? 41.449 6.987 -13.024 1.00 50.50 90 LEU A C 1
ATOM 711 O O . LEU A 1 90 ? 42.287 6.180 -13.418 1.00 50.50 90 LEU A O 1
ATOM 715 N N . THR A 1 91 ? 40.151 6.844 -13.314 1.00 49.25 91 THR A N 1
ATOM 716 C CA . THR A 1 91 ? 39.685 5.756 -14.191 1.00 49.25 91 THR A CA 1
ATOM 717 C C . THR A 1 91 ? 39.759 6.100 -15.672 1.00 49.25 91 THR A C 1
ATOM 719 O O . THR A 1 91 ? 39.907 5.173 -16.458 1.00 49.25 91 THR A O 1
ATOM 722 N N . MET A 1 92 ? 39.733 7.378 -16.075 1.00 55.69 92 MET A N 1
ATOM 723 C CA . MET A 1 92 ? 39.978 7.721 -17.481 1.00 55.69 92 MET A CA 1
ATOM 724 C C . MET A 1 92 ? 41.475 7.706 -17.791 1.00 55.69 92 MET A C 1
ATOM 726 O O . MET A 1 92 ? 41.871 7.026 -18.726 1.00 55.69 92 MET A O 1
ATOM 730 N N . ASP A 1 93 ? 42.326 8.307 -16.955 1.00 56.59 93 ASP A N 1
ATOM 731 C CA . ASP A 1 93 ? 43.756 8.450 -17.284 1.00 56.59 93 ASP A CA 1
ATOM 732 C C . ASP A 1 93 ? 44.591 7.169 -17.091 1.00 56.59 93 ASP A C 1
ATOM 734 O O . ASP A 1 93 ? 45.485 6.877 -17.888 1.00 56.59 93 ASP A O 1
ATOM 738 N N . LEU A 1 94 ? 44.313 6.355 -16.063 1.00 55.56 94 LEU A N 1
ATOM 739 C CA . LEU A 1 94 ? 45.061 5.109 -15.846 1.00 55.56 94 LEU A CA 1
ATOM 740 C C . LEU A 1 94 ? 44.624 4.018 -16.830 1.00 55.56 94 LEU A C 1
ATOM 742 O O . LEU A 1 94 ? 45.468 3.294 -17.359 1.00 55.56 94 LEU A O 1
ATOM 746 N N . LEU A 1 95 ? 43.320 3.921 -17.113 1.00 57.81 95 LEU A N 1
ATOM 747 C CA . LEU A 1 95 ? 42.820 2.981 -18.113 1.00 57.81 95 LEU A CA 1
ATOM 748 C C . LEU A 1 95 ? 43.196 3.429 -19.527 1.00 57.81 95 LEU A C 1
ATOM 750 O O . LEU A 1 95 ? 43.549 2.554 -20.306 1.00 57.81 95 LEU A O 1
ATOM 754 N N . ASP A 1 96 ? 43.236 4.728 -19.851 1.00 57.84 96 ASP A N 1
ATOM 755 C CA . ASP A 1 96 ? 43.733 5.203 -21.155 1.00 57.84 96 ASP A CA 1
ATOM 756 C C . ASP A 1 96 ? 45.248 5.009 -21.310 1.00 57.84 96 ASP A C 1
ATOM 758 O O . ASP A 1 96 ? 45.716 4.664 -22.396 1.00 57.84 96 ASP A O 1
ATOM 762 N N . SER A 1 97 ? 46.038 5.149 -20.243 1.00 61.31 97 SER A N 1
ATOM 763 C CA . SER A 1 97 ? 47.484 4.877 -20.279 1.00 61.31 97 SER A CA 1
ATOM 764 C C . SER A 1 97 ? 47.798 3.372 -20.412 1.00 61.31 97 SER A C 1
ATOM 766 O O . SER A 1 97 ? 48.709 2.968 -21.146 1.00 61.31 97 SER A O 1
ATOM 768 N N . ILE A 1 98 ? 46.985 2.502 -19.798 1.00 56.69 98 ILE A N 1
ATOM 769 C CA . ILE A 1 98 ? 47.081 1.037 -19.942 1.00 56.69 98 ILE A CA 1
ATOM 770 C C . ILE A 1 98 ? 46.523 0.567 -21.303 1.00 56.69 98 ILE A C 1
ATOM 772 O O . ILE A 1 98 ? 47.149 -0.245 -21.983 1.00 56.69 98 ILE A O 1
ATOM 776 N N . LEU A 1 99 ? 45.400 1.118 -21.772 1.00 58.91 99 LEU A N 1
ATOM 777 C CA . LEU A 1 99 ? 44.798 0.788 -23.074 1.00 58.91 99 LEU A CA 1
ATOM 778 C C . LEU A 1 99 ? 45.660 1.242 -24.260 1.00 58.91 99 LEU A C 1
ATOM 780 O O . LEU A 1 99 ? 45.652 0.576 -25.295 1.00 58.91 99 LEU A O 1
ATOM 784 N N . ASN A 1 100 ? 46.425 2.330 -24.118 1.00 58.41 100 ASN A N 1
ATOM 785 C CA . ASN A 1 100 ? 47.362 2.795 -25.145 1.00 58.41 100 ASN A CA 1
ATOM 786 C C . ASN A 1 100 ? 48.714 2.052 -25.136 1.00 58.41 100 ASN A C 1
ATOM 788 O O . ASN A 1 100 ? 49.407 2.065 -26.155 1.00 58.41 100 ASN A O 1
ATOM 792 N N . SER A 1 101 ? 49.095 1.400 -24.028 1.00 62.03 101 SER A N 1
ATOM 793 C CA . SER A 1 101 ? 50.342 0.618 -23.913 1.00 62.03 101 SER A CA 1
ATOM 794 C C . SER A 1 101 ? 50.174 -0.874 -24.235 1.00 62.03 101 SER A C 1
ATOM 796 O O . SER A 1 101 ? 51.157 -1.549 -24.554 1.00 62.03 101 SER A O 1
ATOM 798 N N . MET A 1 102 ? 48.944 -1.398 -24.236 1.00 56.25 102 MET A N 1
ATOM 799 C CA . MET A 1 102 ? 48.648 -2.737 -24.744 1.00 56.25 102 MET A CA 1
ATOM 800 C C . MET A 1 102 ? 48.696 -2.772 -26.279 1.00 56.25 102 MET A C 1
ATOM 802 O O . MET A 1 102 ? 48.159 -1.904 -26.969 1.00 56.25 102 MET A O 1
ATOM 806 N N . GLN A 1 103 ? 49.318 -3.818 -26.835 1.00 53.06 103 GLN A N 1
ATOM 807 C CA . GLN A 1 103 ? 49.268 -4.120 -28.266 1.00 53.06 103 GLN A CA 1
ATOM 808 C C . GLN A 1 103 ? 47.794 -4.123 -28.694 1.00 53.06 103 GLN A C 1
ATOM 810 O O . GLN A 1 103 ? 47.014 -4.890 -28.127 1.00 53.06 103 GLN A O 1
ATOM 815 N N . LYS A 1 104 ? 47.420 -3.217 -29.618 1.00 58.12 104 LYS A N 1
ATOM 816 C CA . LYS A 1 104 ? 46.018 -2.945 -29.981 1.00 58.12 104 LYS A CA 1
ATOM 817 C C . LYS A 1 104 ? 45.226 -4.259 -30.025 1.00 58.12 104 LYS A C 1
ATOM 819 O O . LYS A 1 104 ? 45.613 -5.135 -30.808 1.00 58.12 104 LYS A O 1
ATOM 824 N N . PRO A 1 105 ? 44.150 -4.415 -29.225 1.00 51.62 105 PRO A N 1
ATOM 825 C CA . PRO A 1 105 ? 43.296 -5.588 -29.348 1.00 51.62 105 PRO A CA 1
ATOM 826 C C . PRO A 1 105 ? 42.850 -5.681 -30.812 1.00 51.62 105 PRO A C 1
ATOM 828 O O . PRO A 1 105 ? 42.681 -4.625 -31.437 1.00 51.62 105 PRO A O 1
ATOM 831 N N . PRO A 1 106 ? 42.723 -6.898 -31.384 1.00 54.12 106 PRO A N 1
ATOM 832 C CA . PRO A 1 106 ? 42.442 -7.071 -32.803 1.00 54.12 106 PRO A CA 1
ATOM 833 C C . PRO A 1 106 ? 41.286 -6.153 -33.161 1.00 54.12 106 PRO A C 1
ATOM 835 O O . PRO A 1 106 ? 40.221 -6.230 -32.546 1.00 54.12 106 PRO A O 1
ATOM 838 N N . THR A 1 107 ? 41.553 -5.206 -34.062 1.00 58.62 107 THR A N 1
ATOM 839 C CA . THR A 1 107 ? 40.624 -4.139 -34.410 1.00 58.62 107 THR A CA 1
ATOM 840 C C . THR A 1 107 ? 39.307 -4.813 -34.740 1.00 58.62 107 THR A C 1
ATOM 842 O O . THR A 1 107 ? 39.247 -5.552 -35.722 1.00 58.62 107 THR A O 1
ATOM 845 N N . ALA A 1 108 ? 38.290 -4.633 -33.886 1.00 56.22 108 ALA A N 1
ATOM 846 C CA . ALA A 1 108 ? 36.989 -5.247 -34.107 1.00 56.22 108 ALA A CA 1
ATOM 847 C C . ALA A 1 108 ? 36.594 -4.920 -35.545 1.00 56.22 108 ALA A C 1
ATOM 849 O O . ALA A 1 108 ? 36.523 -3.737 -35.906 1.00 56.22 108 ALA A O 1
ATOM 850 N N . SER A 1 109 ? 36.447 -5.964 -36.365 1.00 68.25 109 SER A N 1
ATOM 851 C CA . SER A 1 109 ? 36.096 -5.825 -37.777 1.00 68.25 109 SER A CA 1
ATOM 852 C C . SER A 1 109 ? 34.882 -4.901 -37.884 1.00 68.25 109 SER A C 1
ATOM 854 O O . SER A 1 109 ? 34.038 -4.886 -36.982 1.00 68.25 109 SER A O 1
ATOM 856 N N . GLU A 1 110 ? 34.763 -4.123 -38.960 1.00 73.88 110 GLU A N 1
ATOM 857 C CA . GLU A 1 110 ? 33.596 -3.253 -39.169 1.00 73.88 110 GLU A CA 1
ATOM 858 C C . GLU A 1 110 ? 32.272 -4.020 -38.994 1.00 73.88 110 GLU A C 1
ATOM 860 O O . GLU A 1 110 ? 31.309 -3.490 -38.441 1.00 73.88 110 GLU A O 1
ATOM 865 N N . ALA A 1 111 ? 32.261 -5.314 -39.334 1.00 74.50 111 ALA A N 1
ATOM 866 C CA . ALA A 1 111 ? 31.147 -6.224 -39.081 1.00 74.50 111 ALA A CA 1
ATOM 867 C C . ALA A 1 111 ? 30.827 -6.412 -37.582 1.00 74.50 111 ALA A C 1
ATOM 869 O O . ALA A 1 111 ? 29.661 -6.393 -37.191 1.00 74.50 111 ALA A O 1
ATOM 870 N N . GLN A 1 112 ? 31.841 -6.546 -36.723 1.00 75.81 112 GLN A N 1
ATOM 871 C CA . GLN A 1 112 ? 31.680 -6.726 -35.276 1.00 75.81 112 GLN A CA 1
ATOM 872 C C . GLN A 1 112 ? 31.250 -5.423 -34.584 1.00 75.81 112 GLN A C 1
ATOM 874 O O . GLN A 1 112 ? 30.395 -5.451 -33.697 1.00 75.81 112 GLN A O 1
ATOM 879 N N . LYS A 1 113 ? 31.766 -4.268 -35.032 1.00 79.69 113 LYS A N 1
ATOM 880 C CA . LYS A 1 113 ? 31.311 -2.946 -34.560 1.00 79.69 113 LYS A CA 1
ATOM 881 C C . LYS A 1 113 ? 29.852 -2.683 -34.939 1.00 79.69 113 LYS A C 1
ATOM 883 O O . LYS A 1 113 ? 29.073 -2.234 -34.099 1.00 79.69 113 LYS A O 1
ATOM 888 N N . ASN A 1 114 ? 29.457 -3.028 -36.166 1.00 82.56 114 ASN A N 1
ATOM 889 C CA . ASN A 1 114 ? 28.069 -2.917 -36.615 1.00 82.56 114 ASN A CA 1
ATOM 890 C C . ASN A 1 114 ? 27.133 -3.873 -35.856 1.00 82.56 114 ASN A C 1
ATOM 892 O O . ASN A 1 114 ? 26.035 -3.467 -35.473 1.00 82.56 114 ASN A O 1
ATOM 896 N N . ALA A 1 115 ? 27.566 -5.106 -35.570 1.00 83.81 115 ALA A N 1
ATOM 897 C CA . ALA A 1 115 ? 26.796 -6.055 -34.764 1.00 83.81 115 ALA A CA 1
ATOM 898 C C . ALA A 1 115 ? 26.585 -5.559 -33.321 1.00 83.81 115 ALA A C 1
ATOM 900 O O . ALA A 1 115 ? 25.464 -5.599 -32.814 1.00 83.81 115 ALA A O 1
ATOM 901 N N . MET A 1 116 ? 27.630 -5.017 -32.687 1.00 81.44 116 MET A N 1
ATOM 902 C CA . MET A 1 116 ? 27.549 -4.456 -31.335 1.00 81.44 116 MET A CA 1
ATOM 903 C C . MET A 1 116 ? 26.649 -3.213 -31.282 1.00 81.44 116 MET A C 1
ATOM 905 O O . MET A 1 116 ? 25.821 -3.090 -30.378 1.00 81.44 116 MET A O 1
ATOM 909 N N . ARG A 1 117 ? 26.737 -2.321 -32.282 1.00 85.25 117 ARG A N 1
ATOM 910 C CA . ARG A 1 117 ? 25.843 -1.156 -32.393 1.00 85.25 117 ARG A CA 1
ATOM 911 C C . ARG A 1 117 ? 24.382 -1.583 -32.538 1.00 85.25 117 ARG A C 1
ATOM 913 O O . ARG A 1 117 ? 23.531 -1.057 -31.831 1.00 85.25 117 ARG A O 1
ATOM 920 N N . LYS A 1 118 ? 24.106 -2.583 -33.382 1.00 89.94 118 LYS A N 1
ATOM 921 C CA . LYS A 1 118 ? 22.756 -3.132 -33.581 1.00 89.94 118 LYS A CA 1
ATOM 922 C C . LYS A 1 118 ? 22.206 -3.799 -32.315 1.00 89.94 118 LYS A C 1
ATOM 924 O O . LYS A 1 118 ? 21.021 -3.672 -32.028 1.00 89.94 118 LYS A O 1
ATOM 929 N N . GLN A 1 119 ? 23.049 -4.481 -31.535 1.00 87.00 119 GLN A N 1
ATOM 930 C CA . GLN A 1 119 ? 22.648 -5.070 -30.253 1.00 87.00 119 GLN A CA 1
ATOM 931 C C . GLN A 1 119 ? 22.321 -3.995 -29.208 1.00 87.00 119 GLN A C 1
ATOM 933 O O . GLN A 1 119 ? 21.313 -4.119 -28.511 1.00 87.00 119 GLN A O 1
ATOM 938 N N . LYS A 1 120 ? 23.135 -2.933 -29.129 1.00 89.94 120 LYS A N 1
ATOM 939 C CA . LYS A 1 120 ? 22.895 -1.789 -28.241 1.00 89.94 120 LYS A CA 1
ATOM 940 C C . LYS A 1 120 ? 21.595 -1.069 -28.602 1.00 89.94 120 LYS A C 1
ATOM 942 O O . LYS A 1 120 ? 20.745 -0.890 -27.738 1.00 89.94 120 LYS A O 1
ATOM 947 N N . GLU A 1 121 ? 21.391 -0.764 -29.879 1.00 92.38 121 GLU A N 1
ATOM 948 C CA . GLU A 1 121 ? 20.166 -0.128 -30.376 1.00 92.38 121 GLU A CA 1
ATOM 949 C C . GLU A 1 121 ? 18.921 -1.000 -30.123 1.00 92.38 121 GLU A C 1
ATOM 951 O O . GLU A 1 121 ? 17.888 -0.509 -29.672 1.00 92.38 121 GLU A O 1
ATOM 956 N N . ALA A 1 122 ? 19.021 -2.321 -30.313 1.00 89.62 122 ALA A N 1
ATOM 957 C CA . ALA A 1 122 ? 17.931 -3.251 -30.006 1.00 89.62 122 ALA A CA 1
ATOM 958 C C . ALA A 1 122 ? 17.626 -3.365 -28.500 1.00 89.62 122 ALA A C 1
ATOM 960 O O . ALA A 1 122 ? 16.499 -3.700 -28.129 1.00 89.62 122 ALA A O 1
ATOM 961 N N . MET A 1 123 ? 18.614 -3.135 -27.632 1.00 88.06 123 MET A N 1
ATOM 962 C CA . MET A 1 123 ? 18.427 -3.094 -26.181 1.00 88.06 123 MET A CA 1
ATOM 963 C C . MET A 1 123 ? 17.795 -1.768 -25.747 1.00 88.06 123 MET A C 1
ATOM 965 O O . MET A 1 123 ? 16.843 -1.774 -24.972 1.00 88.06 123 MET A O 1
ATOM 969 N N . GLU A 1 124 ? 18.266 -0.644 -26.289 1.00 92.94 124 GLU A N 1
ATOM 970 C CA . GLU A 1 124 ? 17.715 0.688 -26.020 1.00 92.94 124 GLU A CA 1
ATOM 971 C C . GLU A 1 124 ? 16.259 0.805 -26.485 1.00 92.94 124 GLU A C 1
ATOM 973 O O . GLU A 1 124 ? 15.415 1.311 -25.743 1.00 92.94 124 GLU A O 1
ATOM 978 N N . ASN A 1 125 ? 15.931 0.272 -27.667 1.00 94.00 125 ASN A N 1
ATOM 979 C CA . ASN A 1 125 ? 14.553 0.243 -28.158 1.00 94.00 125 ASN A CA 1
ATOM 980 C C . ASN A 1 125 ? 13.641 -0.587 -27.244 1.00 94.00 125 ASN A C 1
ATOM 982 O O . ASN A 1 125 ? 12.568 -0.108 -26.880 1.00 94.00 125 ASN A O 1
ATOM 986 N N . ARG A 1 126 ? 14.093 -1.761 -26.775 1.00 90.19 126 ARG A N 1
ATOM 987 C CA . ARG A 1 126 ? 13.344 -2.572 -25.797 1.00 90.19 126 ARG A CA 1
ATOM 988 C C . ARG A 1 126 ? 13.112 -1.830 -24.481 1.00 90.19 126 ARG A C 1
ATOM 990 O O . ARG A 1 126 ? 11.980 -1.748 -24.016 1.00 90.19 126 ARG A O 1
ATOM 997 N N . GLN A 1 127 ? 14.147 -1.199 -23.927 1.00 90.88 127 GLN A N 1
ATOM 998 C CA . GLN A 1 127 ? 14.010 -0.399 -22.704 1.00 90.88 127 GLN A CA 1
ATOM 999 C C . GLN A 1 127 ? 13.053 0.785 -22.893 1.00 90.88 127 GLN A C 1
ATOM 1001 O O . GLN A 1 127 ? 12.281 1.128 -21.996 1.00 90.88 127 GLN A O 1
ATOM 1006 N N . LYS A 1 128 ? 13.084 1.433 -24.062 1.00 93.88 128 LYS A N 1
ATOM 1007 C CA . LYS A 1 128 ? 12.174 2.535 -24.389 1.00 93.88 128 LYS A CA 1
ATOM 1008 C C . LYS A 1 128 ? 10.728 2.051 -24.493 1.00 93.88 128 LYS A C 1
ATOM 1010 O O . LYS A 1 128 ? 9.830 2.726 -23.993 1.00 93.88 128 LYS A O 1
ATOM 1015 N N . GLU A 1 129 ? 10.494 0.895 -25.104 1.00 93.44 129 GLU A N 1
ATOM 1016 C CA . GLU A 1 129 ? 9.173 0.269 -25.184 1.00 93.44 129 GLU A CA 1
ATOM 1017 C C . GLU A 1 129 ? 8.625 -0.085 -23.798 1.00 93.44 129 GLU A C 1
ATOM 1019 O O . GLU A 1 129 ? 7.491 0.285 -23.489 1.00 93.44 129 GLU A O 1
ATOM 1024 N N . GLU A 1 130 ? 9.437 -0.699 -22.935 1.00 90.62 130 GLU A N 1
ATOM 1025 C CA . GLU A 1 130 ? 9.079 -1.011 -21.545 1.00 90.62 130 GLU A CA 1
ATOM 1026 C C . GLU A 1 130 ? 8.711 0.255 -20.760 1.00 90.62 130 GLU A C 1
ATOM 1028 O O . GLU A 1 130 ? 7.636 0.334 -20.159 1.00 90.62 130 GLU A O 1
ATOM 1033 N N . ARG A 1 131 ? 9.539 1.305 -20.843 1.00 92.06 131 ARG A N 1
ATOM 1034 C CA . ARG A 1 131 ? 9.245 2.610 -20.225 1.00 92.06 131 ARG A CA 1
ATOM 1035 C C . ARG A 1 131 ? 7.947 3.213 -20.756 1.00 92.06 131 ARG A C 1
ATOM 1037 O O . ARG A 1 131 ? 7.139 3.732 -19.987 1.00 92.06 131 ARG A O 1
ATOM 1044 N N . ASN A 1 132 ? 7.707 3.125 -22.062 1.00 94.81 132 ASN A N 1
ATOM 1045 C CA . ASN A 1 132 ? 6.477 3.621 -22.673 1.00 94.81 132 ASN A CA 1
ATOM 1046 C C . ASN A 1 132 ? 5.245 2.819 -22.229 1.00 94.81 132 ASN A C 1
ATOM 1048 O O . ASN A 1 132 ? 4.169 3.396 -22.063 1.00 94.81 132 ASN A O 1
ATOM 1052 N N . MET A 1 133 ? 5.368 1.505 -22.034 1.00 93.62 133 MET A N 1
ATOM 1053 C CA . MET A 1 133 ? 4.300 0.660 -21.487 1.00 93.62 133 MET A CA 1
ATOM 1054 C C . MET A 1 133 ? 3.971 1.043 -20.043 1.00 93.62 133 MET A C 1
ATOM 1056 O O . MET A 1 133 ? 2.800 1.253 -19.719 1.00 93.62 133 MET A O 1
ATOM 1060 N N . ILE A 1 134 ? 4.998 1.222 -19.212 1.00 94.00 134 ILE A N 1
ATOM 1061 C CA . ILE A 1 134 ? 4.877 1.656 -17.817 1.00 94.00 134 ILE A CA 1
ATOM 1062 C C . ILE A 1 134 ? 4.194 3.026 -17.727 1.00 94.00 134 ILE A C 1
ATOM 1064 O O . ILE A 1 134 ? 3.218 3.187 -16.997 1.00 94.00 134 ILE A O 1
ATOM 1068 N N . ASN A 1 135 ? 4.632 3.997 -18.530 1.00 95.69 135 ASN A N 1
ATOM 1069 C CA . ASN A 1 135 ? 4.050 5.341 -18.540 1.00 95.69 135 ASN A CA 1
ATOM 1070 C C . ASN A 1 135 ? 2.589 5.343 -19.007 1.00 95.69 135 ASN A C 1
ATOM 1072 O O . ASN A 1 135 ? 1.755 6.049 -18.441 1.00 95.69 135 ASN A O 1
ATOM 1076 N N . ARG A 1 136 ? 2.249 4.532 -20.018 1.00 96.62 136 ARG A N 1
ATOM 1077 C CA . ARG A 1 136 ? 0.853 4.349 -20.446 1.00 96.62 136 ARG A CA 1
ATOM 1078 C C . ARG A 1 136 ? 0.004 3.716 -19.350 1.00 96.62 136 ARG A C 1
ATOM 1080 O O . ARG A 1 136 ? -1.141 4.114 -19.158 1.00 96.62 136 ARG A O 1
ATOM 1087 N N . PHE A 1 137 ? 0.541 2.732 -18.634 1.00 96.50 137 PHE A N 1
ATOM 1088 C CA . PHE A 1 137 ? -0.151 2.125 -17.504 1.00 96.50 137 PHE A CA 1
ATOM 1089 C C . PHE A 1 137 ? -0.388 3.135 -16.380 1.00 96.50 137 PHE A C 1
ATOM 1091 O O . PHE A 1 137 ? -1.522 3.265 -15.931 1.00 96.50 137 PHE A O 1
ATOM 1098 N N . ARG A 1 138 ? 0.637 3.908 -16.008 1.00 97.25 138 ARG A N 1
ATOM 1099 C CA . ARG A 1 138 ? 0.539 4.959 -14.992 1.00 97.25 138 ARG A CA 1
ATOM 1100 C C . ARG A 1 138 ? -0.592 5.945 -15.289 1.00 97.25 138 ARG A C 1
ATOM 1102 O O . ARG A 1 138 ? -1.452 6.129 -14.438 1.00 97.25 138 ARG A O 1
ATOM 1109 N N . LYS A 1 139 ? -0.666 6.471 -16.517 1.00 97.31 139 LYS A N 1
ATOM 1110 C CA . LYS A 1 139 ? -1.758 7.373 -16.936 1.00 97.31 139 LYS A CA 1
ATOM 1111 C C . LYS A 1 139 ? -3.143 6.733 -16.789 1.00 97.31 139 LYS A C 1
ATOM 1113 O O . LYS A 1 139 ? -4.054 7.345 -16.246 1.00 97.31 139 LYS A O 1
ATOM 1118 N N . ARG A 1 140 ? -3.296 5.470 -17.206 1.00 97.19 140 ARG A N 1
ATOM 1119 C CA . ARG A 1 140 ? -4.567 4.733 -17.047 1.00 97.19 140 ARG A CA 1
ATOM 1120 C C . ARG A 1 140 ? -4.952 4.543 -15.579 1.00 97.19 140 ARG A C 1
ATOM 1122 O O . ARG A 1 140 ? -6.134 4.567 -15.248 1.00 97.19 140 ARG A O 1
ATOM 1129 N N . VAL A 1 141 ? -3.973 4.310 -14.707 1.00 97.38 141 VAL A N 1
ATOM 1130 C CA . VAL A 1 141 ? -4.196 4.171 -13.262 1.00 97.38 141 VAL A CA 1
ATOM 1131 C C . VAL A 1 141 ? -4.595 5.511 -12.646 1.00 97.38 141 VAL A C 1
ATOM 1133 O O . VAL A 1 141 ? -5.565 5.548 -11.895 1.00 97.38 141 VAL A O 1
ATOM 1136 N N . GLU A 1 142 ? -3.922 6.601 -13.013 1.00 97.12 142 GLU A N 1
ATOM 1137 C CA . GLU A 1 142 ? -4.263 7.968 -12.592 1.00 97.12 142 GLU A CA 1
ATOM 1138 C C . GLU A 1 142 ? -5.708 8.328 -12.973 1.00 97.12 142 GLU A C 1
ATOM 1140 O O . GLU A 1 142 ? -6.475 8.787 -12.127 1.00 97.12 142 GLU A O 1
ATOM 1145 N N . GLU A 1 143 ? -6.125 8.038 -14.208 1.00 97.25 143 GLU A N 1
ATOM 1146 C CA . GLU A 1 143 ? -7.506 8.246 -14.661 1.00 97.25 143 GLU A CA 1
ATOM 1147 C C . GLU A 1 143 ? -8.511 7.394 -13.874 1.00 97.25 143 GLU A C 1
ATOM 1149 O O . GLU A 1 143 ? -9.534 7.905 -13.414 1.00 97.25 143 GLU A O 1
ATOM 1154 N N . LYS A 1 144 ? -8.221 6.099 -13.673 1.00 96.50 144 LYS A N 1
ATOM 1155 C CA . LYS A 1 144 ? -9.086 5.201 -12.889 1.00 96.50 144 LYS A CA 1
ATOM 1156 C C . LYS A 1 144 ? -9.242 5.674 -11.446 1.00 96.50 144 LYS A C 1
ATOM 1158 O O . LYS A 1 144 ? -10.359 5.675 -10.936 1.00 96.50 144 LYS A O 1
ATOM 1163 N N . ILE A 1 145 ? -8.149 6.084 -10.808 1.00 96.50 145 ILE A N 1
ATOM 1164 C CA . ILE A 1 145 ? -8.154 6.590 -9.434 1.00 96.50 145 ILE A CA 1
ATOM 1165 C C . ILE A 1 145 ? -8.901 7.922 -9.358 1.00 96.50 145 ILE A C 1
ATOM 1167 O O . ILE A 1 145 ? -9.750 8.090 -8.489 1.00 96.50 145 ILE A O 1
ATOM 1171 N N . SER A 1 146 ? -8.671 8.839 -10.302 1.00 96.31 146 SER A N 1
ATOM 1172 C CA . SER A 1 146 ? -9.404 10.108 -10.363 1.00 96.31 146 SER A CA 1
ATOM 1173 C C . SER A 1 146 ? -10.912 9.882 -10.493 1.00 96.31 146 SER A C 1
ATOM 1175 O O . SER A 1 146 ? -11.697 10.506 -9.782 1.00 96.31 146 SER A O 1
ATOM 1177 N N . ASN A 1 147 ? -11.328 8.953 -11.356 1.00 96.00 147 ASN A N 1
ATOM 1178 C CA . ASN A 1 147 ? -12.737 8.608 -11.526 1.00 96.00 147 ASN A CA 1
ATOM 1179 C C . ASN A 1 147 ? -13.322 7.930 -10.283 1.00 96.00 147 ASN A C 1
ATOM 1181 O O . ASN A 1 147 ? -14.459 8.214 -9.924 1.00 96.00 147 ASN A O 1
ATOM 1185 N N . PHE A 1 148 ? -12.551 7.078 -9.605 1.00 95.31 148 PHE A N 1
ATOM 1186 C CA . PHE A 1 148 ? -12.967 6.442 -8.355 1.00 95.31 148 PHE A CA 1
ATOM 1187 C C . PHE A 1 148 ? -13.209 7.467 -7.239 1.00 95.31 148 PHE A C 1
ATOM 1189 O O . PHE A 1 148 ? -14.255 7.426 -6.595 1.00 95.31 148 PHE A O 1
ATOM 1196 N N . ILE A 1 149 ? -12.296 8.430 -7.073 1.00 94.19 149 ILE A N 1
ATOM 1197 C CA . ILE A 1 149 ? -12.442 9.525 -6.102 1.00 94.19 149 ILE A CA 1
ATOM 1198 C C . ILE A 1 149 ? -13.677 10.379 -6.423 1.00 94.19 149 ILE A C 1
ATOM 1200 O O . ILE A 1 149 ? -14.412 10.755 -5.517 1.00 94.19 149 ILE A O 1
ATOM 1204 N N . LYS A 1 150 ? -13.921 10.673 -7.708 1.00 93.94 150 LYS A N 1
ATOM 1205 C CA . LYS A 1 150 ? -15.079 11.469 -8.149 1.00 93.94 150 LYS A CA 1
ATOM 1206 C C . LYS A 1 150 ? -16.415 10.754 -7.964 1.00 93.94 150 LYS A C 1
ATOM 1208 O O . LYS A 1 150 ? -17.395 11.408 -7.631 1.00 93.94 150 LYS A O 1
ATOM 1213 N N . ASP A 1 151 ? -16.470 9.451 -8.240 1.00 91.25 151 ASP A N 1
ATOM 1214 C CA . ASP A 1 151 ? -17.698 8.663 -8.108 1.00 91.25 151 ASP A CA 1
ATOM 1215 C C . ASP A 1 151 ? -18.104 8.561 -6.634 1.00 91.25 151 ASP A C 1
ATOM 1217 O O . ASP A 1 151 ? -19.267 8.774 -6.303 1.00 91.25 151 ASP A O 1
ATOM 1221 N N . GLY A 1 152 ? -17.155 8.260 -5.736 1.00 86.06 152 GLY A N 1
ATOM 1222 C CA . GLY A 1 152 ? -17.366 8.226 -4.279 1.00 86.06 152 GLY A CA 1
ATOM 1223 C C . GLY A 1 152 ? -18.387 7.191 -3.775 1.00 86.06 152 GLY A C 1
ATOM 1224 O O . GLY A 1 152 ? -18.517 6.994 -2.573 1.00 86.06 152 GLY A O 1
ATOM 1225 N N . LYS A 1 153 ? -19.111 6.515 -4.674 1.00 86.62 153 LYS A N 1
ATOM 1226 C CA . LYS A 1 153 ? -20.148 5.521 -4.360 1.00 86.62 153 LYS A CA 1
ATOM 1227 C C . LYS A 1 153 ? -19.584 4.138 -4.075 1.00 86.62 153 LYS A C 1
ATOM 1229 O O . LYS A 1 153 ? -20.168 3.380 -3.308 1.00 86.62 153 LYS A O 1
ATOM 1234 N N . LYS A 1 154 ? -18.486 3.773 -4.739 1.00 87.12 154 LYS A N 1
ATOM 1235 C CA . LYS A 1 154 ? -17.880 2.448 -4.586 1.00 87.12 154 LYS A CA 1
ATOM 1236 C C . LYS A 1 154 ? -17.035 2.411 -3.312 1.00 87.12 154 LYS A C 1
ATOM 1238 O O . LYS A 1 154 ? -16.240 3.326 -3.111 1.00 87.12 154 LYS A O 1
ATOM 1243 N N . PRO A 1 155 ? -17.134 1.348 -2.496 1.00 87.88 155 PRO A N 1
ATOM 1244 C CA . PRO A 1 155 ? -16.358 1.250 -1.262 1.00 87.88 155 PRO A CA 1
ATOM 1245 C C . PRO A 1 155 ? -14.855 1.106 -1.533 1.00 87.88 155 PRO A C 1
ATOM 1247 O O . PRO A 1 155 ? -14.031 1.662 -0.815 1.00 87.88 155 PRO A O 1
ATOM 1250 N N . HIS A 1 156 ? -14.495 0.390 -2.597 1.00 92.62 156 HIS A N 1
ATOM 1251 C CA . HIS A 1 156 ? -13.112 0.138 -2.975 1.00 92.62 156 HIS A CA 1
ATOM 1252 C C . HIS A 1 156 ? -12.965 -0.038 -4.489 1.00 92.62 156 HIS A C 1
ATOM 1254 O O . HIS A 1 156 ? -13.925 -0.338 -5.204 1.00 92.62 156 HIS A O 1
ATOM 1260 N N . LEU A 1 157 ? -11.735 0.118 -4.974 1.00 94.62 157 LEU A N 1
ATOM 1261 C CA . LEU A 1 157 ? -11.332 -0.150 -6.348 1.00 94.62 157 LEU A CA 1
ATOM 1262 C C . LEU A 1 157 ? -10.362 -1.334 -6.372 1.00 94.62 157 LEU A C 1
ATOM 1264 O O . LEU A 1 157 ? -9.229 -1.234 -5.903 1.00 94.62 157 LEU A O 1
ATOM 1268 N N . GLN A 1 158 ? -10.800 -2.453 -6.946 1.00 94.00 158 GLN A N 1
ATOM 1269 C CA . GLN A 1 158 ? -9.977 -3.648 -7.118 1.00 94.00 158 GLN A CA 1
ATOM 1270 C C . GLN A 1 158 ? -9.329 -3.672 -8.507 1.00 94.00 158 GLN A C 1
ATOM 1272 O O . GLN A 1 158 ? -9.99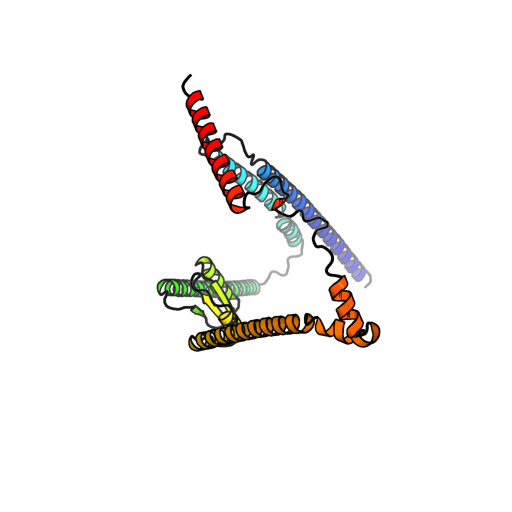6 -3.480 -9.525 1.00 94.00 158 GLN A O 1
ATOM 1277 N N . PHE A 1 159 ? -8.022 -3.922 -8.541 1.00 95.75 159 PHE A N 1
ATOM 1278 C CA . PHE A 1 159 ? -7.265 -4.163 -9.764 1.00 95.75 159 PHE A CA 1
ATOM 1279 C C . PHE A 1 159 ? -7.086 -5.664 -10.010 1.00 95.75 159 PHE A C 1
ATOM 1281 O O . PHE A 1 159 ? -7.162 -6.472 -9.086 1.00 95.75 159 PHE A O 1
ATOM 1288 N N . GLU A 1 160 ? -6.832 -6.024 -11.265 1.00 94.38 160 GLU A N 1
ATOM 1289 C CA . GLU A 1 160 ? -6.513 -7.397 -11.662 1.00 94.38 160 GLU A CA 1
ATOM 1290 C C . GLU A 1 160 ? -5.172 -7.860 -11.061 1.00 94.38 160 GLU A C 1
ATOM 1292 O O . GLU A 1 160 ? -4.309 -7.024 -10.761 1.00 94.38 160 GLU A O 1
ATOM 1297 N N . PRO A 1 161 ? -4.965 -9.178 -10.892 1.00 95.25 161 PRO A N 1
ATOM 1298 C CA . PRO A 1 161 ? -3.655 -9.729 -10.572 1.00 95.25 161 PRO A CA 1
ATOM 1299 C C . PRO A 1 161 ? -2.602 -9.286 -11.590 1.00 95.25 161 PRO A C 1
ATOM 1301 O O . PRO A 1 161 ? -2.812 -9.376 -12.798 1.00 95.25 161 PRO A O 1
ATOM 1304 N N . MET A 1 162 ? -1.466 -8.783 -11.113 1.00 94.19 162 MET A N 1
ATOM 1305 C CA . MET A 1 162 ? -0.400 -8.272 -11.982 1.00 94.19 162 MET A CA 1
ATOM 1306 C C . MET A 1 162 ? 0.954 -8.331 -11.290 1.00 94.19 162 MET A C 1
ATOM 1308 O O . MET A 1 162 ? 0.998 -8.335 -10.069 1.00 94.19 162 MET A O 1
ATOM 1312 N N . GLU A 1 163 ? 2.043 -8.307 -12.057 1.00 93.69 163 GLU A N 1
ATOM 1313 C CA . GLU A 1 163 ? 3.440 -8.290 -11.589 1.00 93.69 163 GLU A CA 1
ATOM 1314 C C . GLU A 1 163 ? 3.763 -7.164 -10.584 1.00 93.69 163 GLU A C 1
ATOM 1316 O O . GLU A 1 163 ? 3.142 -6.093 -10.580 1.00 93.69 163 GLU A O 1
ATOM 1321 N N . GLN A 1 164 ? 4.802 -7.376 -9.766 1.00 94.50 164 GLN A N 1
ATOM 1322 C CA . GLN A 1 164 ? 5.222 -6.453 -8.701 1.00 94.50 164 GLN A CA 1
ATOM 1323 C C . GLN A 1 164 ? 5.424 -5.017 -9.192 1.00 94.50 164 GLN A C 1
ATOM 1325 O O . GLN A 1 164 ? 4.988 -4.074 -8.528 1.00 94.50 164 GLN A O 1
ATOM 1330 N N . MET A 1 165 ? 6.035 -4.851 -10.366 1.00 93.25 165 MET A N 1
ATOM 1331 C CA . MET A 1 165 ? 6.305 -3.541 -10.957 1.00 93.25 165 MET A CA 1
ATOM 1332 C C . MET A 1 165 ? 5.022 -2.721 -11.159 1.00 93.25 165 MET A C 1
ATOM 1334 O O . MET A 1 165 ? 4.962 -1.558 -10.764 1.00 93.25 165 MET A O 1
ATOM 1338 N N . TYR A 1 166 ? 3.964 -3.325 -11.708 1.00 95.31 166 TYR A N 1
ATOM 1339 C CA . TYR A 1 166 ? 2.697 -2.628 -11.939 1.00 95.31 166 TYR A CA 1
ATOM 1340 C C . TYR A 1 166 ? 1.943 -2.349 -10.636 1.00 95.31 166 TYR A C 1
ATOM 1342 O O . TYR A 1 166 ? 1.361 -1.274 -10.477 1.00 95.31 166 TYR A O 1
ATOM 1350 N N . ARG A 1 167 ? 2.010 -3.267 -9.662 1.00 95.75 167 ARG A N 1
ATOM 1351 C CA . ARG A 1 167 ? 1.419 -3.042 -8.332 1.00 95.75 167 ARG A CA 1
ATOM 1352 C C . ARG A 1 167 ? 2.110 -1.910 -7.574 1.00 95.75 167 ARG A C 1
ATOM 1354 O O . ARG A 1 167 ? 1.426 -1.182 -6.858 1.00 95.75 167 ARG A O 1
ATOM 1361 N N . SER A 1 168 ? 3.424 -1.741 -7.748 1.00 96.19 168 SER A N 1
ATOM 1362 C CA . SER A 1 168 ? 4.163 -0.605 -7.181 1.00 96.19 168 SER A CA 1
ATOM 1363 C C . SER A 1 168 ? 3.634 0.716 -7.728 1.00 96.19 168 SER A C 1
ATOM 1365 O O . SER A 1 168 ? 3.323 1.607 -6.955 1.00 96.19 168 SER A O 1
ATOM 1367 N N . ILE A 1 169 ? 3.404 0.806 -9.042 1.00 96.88 169 ILE A N 1
ATOM 1368 C CA . ILE A 1 169 ? 2.845 2.017 -9.664 1.00 96.88 169 ILE A CA 1
ATOM 1369 C C . ILE A 1 169 ? 1.458 2.340 -9.097 1.00 96.88 169 ILE A C 1
ATOM 1371 O O . ILE A 1 169 ? 1.164 3.500 -8.823 1.00 96.88 169 ILE A O 1
ATOM 1375 N N . ILE A 1 170 ? 0.601 1.331 -8.901 1.00 97.50 170 ILE A N 1
ATOM 1376 C CA . ILE A 1 170 ? -0.720 1.541 -8.286 1.00 97.50 170 ILE A CA 1
ATOM 1377 C C . ILE A 1 170 ? -0.575 2.108 -6.877 1.00 97.50 170 ILE A C 1
ATOM 1379 O O . ILE A 1 170 ? -1.295 3.046 -6.533 1.00 97.50 170 ILE A O 1
ATOM 1383 N N . ARG A 1 171 ? 0.342 1.556 -6.074 1.00 97.25 171 ARG A N 1
ATOM 1384 C CA . ARG A 1 171 ? 0.631 2.056 -4.727 1.00 97.25 171 ARG A CA 1
ATOM 1385 C C . ARG A 1 171 ? 1.085 3.512 -4.779 1.00 97.25 171 ARG A C 1
ATOM 1387 O O . ARG A 1 171 ? 0.441 4.332 -4.140 1.00 97.25 171 ARG A O 1
ATOM 1394 N N . ASP A 1 172 ? 2.089 3.827 -5.591 1.00 97.12 172 ASP A N 1
ATOM 1395 C CA . ASP A 1 172 ? 2.663 5.172 -5.690 1.00 97.12 172 ASP A CA 1
ATOM 1396 C C . ASP A 1 172 ? 1.604 6.209 -6.091 1.00 97.12 172 ASP A C 1
ATOM 1398 O O . ASP A 1 172 ? 1.458 7.246 -5.448 1.00 97.12 172 ASP A O 1
ATOM 1402 N N . VAL A 1 173 ? 0.815 5.925 -7.136 1.00 97.38 173 VAL A N 1
ATOM 1403 C CA . VAL A 1 173 ? -0.235 6.847 -7.603 1.00 97.38 173 VAL A CA 1
ATOM 1404 C C . VAL A 1 173 ? -1.325 7.026 -6.545 1.00 97.38 173 VAL A C 1
ATOM 1406 O O . VAL A 1 173 ? -1.806 8.138 -6.333 1.00 97.38 173 VAL A O 1
ATOM 1409 N N . SER A 1 174 ? -1.715 5.947 -5.868 1.00 96.69 174 SER A N 1
ATOM 1410 C CA . SER A 1 174 ? -2.748 6.001 -4.830 1.00 96.69 174 SER A CA 1
ATOM 1411 C C . SER A 1 174 ? -2.271 6.744 -3.583 1.00 96.69 174 SER A C 1
ATOM 1413 O O . SER A 1 174 ? -3.036 7.514 -3.013 1.00 96.69 174 SER A O 1
ATOM 1415 N N . GLU A 1 175 ? -1.014 6.555 -3.179 1.00 95.50 175 GLU A N 1
ATOM 1416 C CA . GLU A 1 175 ? -0.406 7.233 -2.031 1.00 95.50 175 GLU A CA 1
ATOM 1417 C C . GLU A 1 175 ? -0.286 8.741 -2.279 1.00 95.50 175 GLU A C 1
ATOM 1419 O O . GLU A 1 175 ? -0.659 9.534 -1.416 1.00 95.50 175 GLU A O 1
ATOM 1424 N N . ILE A 1 176 ? 0.105 9.147 -3.495 1.00 96.00 176 ILE A N 1
ATOM 1425 C CA . ILE A 1 176 ? 0.092 10.559 -3.919 1.00 96.00 176 ILE A CA 1
ATOM 1426 C C . ILE A 1 176 ? -1.327 11.144 -3.851 1.00 96.00 176 ILE A C 1
ATOM 1428 O O . ILE A 1 176 ? -1.505 12.295 -3.458 1.00 96.00 176 ILE A O 1
ATOM 1432 N N . ALA A 1 177 ? -2.343 10.355 -4.204 1.00 94.25 177 ALA A N 1
ATOM 1433 C CA . ALA A 1 177 ? -3.746 10.752 -4.104 1.00 94.25 177 ALA A CA 1
ATOM 1434 C C . ALA A 1 177 ? -4.316 10.680 -2.669 1.00 94.25 177 ALA A C 1
ATOM 1436 O O . ALA A 1 177 ? -5.485 11.007 -2.465 1.00 94.25 177 ALA A O 1
ATOM 1437 N N . GLY A 1 178 ? -3.524 10.259 -1.675 1.00 93.81 178 GLY A N 1
ATOM 1438 C CA . GLY A 1 178 ? -3.946 10.142 -0.276 1.00 93.81 178 GLY A CA 1
ATOM 1439 C C . GLY A 1 178 ? -4.872 8.956 0.018 1.00 93.81 178 GLY A C 1
ATOM 1440 O O . GLY A 1 178 ? -5.606 8.987 1.007 1.00 93.81 178 GLY A O 1
ATOM 1441 N N . LEU A 1 179 ? -4.863 7.928 -0.833 1.00 95.44 179 LEU A N 1
ATOM 1442 C CA . LEU A 1 179 ? -5.673 6.715 -0.707 1.00 95.44 179 LEU A CA 1
ATOM 1443 C C . LEU A 1 179 ? -4.913 5.590 0.004 1.00 95.44 179 LEU A C 1
ATOM 1445 O O . LEU A 1 179 ? -3.683 5.556 0.024 1.00 95.44 179 LEU A O 1
ATOM 1449 N N . GLN A 1 180 ? -5.650 4.627 0.557 1.00 94.75 180 GLN A N 1
ATOM 1450 C CA . GLN A 1 180 ? -5.069 3.447 1.200 1.00 94.75 180 GLN A CA 1
ATOM 1451 C C . GLN A 1 180 ? -5.005 2.276 0.216 1.00 94.75 180 GLN A C 1
ATOM 1453 O O . GLN A 1 180 ? -5.985 1.987 -0.466 1.00 94.75 180 GLN A O 1
ATOM 1458 N N . VAL A 1 181 ? -3.869 1.571 0.149 1.00 96.25 181 VAL A N 1
ATOM 1459 C CA . VAL A 1 181 ? -3.678 0.434 -0.772 1.00 96.25 181 VAL A CA 1
ATOM 1460 C C . VAL A 1 181 ? -3.210 -0.812 -0.045 1.00 96.25 181 VAL A C 1
ATOM 1462 O O . VAL A 1 181 ? -2.163 -0.817 0.609 1.00 96.25 181 VAL A O 1
ATOM 1465 N N . PHE A 1 182 ? -3.927 -1.909 -0.274 1.00 95.19 182 PHE A N 1
ATOM 1466 C CA . PHE A 1 182 ? -3.591 -3.235 0.228 1.00 95.19 182 PHE A CA 1
ATOM 1467 C C . PHE A 1 182 ? -3.424 -4.216 -0.931 1.00 95.19 182 PHE A C 1
ATOM 1469 O O . PHE A 1 182 ? -4.128 -4.132 -1.935 1.00 95.19 182 PHE A O 1
ATOM 1476 N N . SER A 1 183 ? -2.482 -5.149 -0.801 1.00 94.12 183 SER A N 1
ATOM 1477 C CA . SER A 1 183 ? -2.268 -6.207 -1.791 1.00 94.12 183 SER A CA 1
ATOM 1478 C C . SER A 1 183 ? -2.532 -7.565 -1.159 1.00 94.12 183 SER A C 1
ATOM 1480 O O . SER A 1 183 ? -1.976 -7.860 -0.100 1.00 94.12 183 SER A O 1
ATOM 1482 N N . PHE A 1 184 ? -3.334 -8.387 -1.826 1.00 93.88 184 PHE A N 1
ATOM 1483 C CA . PHE A 1 184 ? -3.753 -9.714 -1.368 1.00 93.88 184 PHE A CA 1
ATOM 1484 C C . PHE A 1 184 ? -3.397 -10.767 -2.422 1.00 93.88 184 PHE A C 1
ATOM 1486 O O . PHE A 1 184 ? -3.162 -10.412 -3.575 1.00 93.88 184 PHE A O 1
ATOM 1493 N N . GLY A 1 185 ? -3.350 -12.040 -2.029 1.00 92.19 185 GLY A N 1
ATOM 1494 C CA . GLY A 1 185 ? -2.930 -13.153 -2.890 1.00 92.19 185 GLY A CA 1
ATOM 1495 C C . GLY A 1 185 ? -1.436 -13.477 -2.793 1.00 92.19 185 GLY A C 1
ATOM 1496 O O . GLY A 1 185 ? -0.687 -12.853 -2.031 1.00 92.19 185 GLY A O 1
ATOM 1497 N N . GLN A 1 186 ? -1.006 -14.470 -3.568 1.00 89.62 186 GLN A N 1
ATOM 1498 C CA . GLN A 1 186 ? 0.349 -15.012 -3.563 1.00 89.62 186 GLN A CA 1
ATOM 1499 C C . GLN A 1 186 ? 1.217 -14.393 -4.667 1.00 89.62 186 GLN A C 1
ATOM 1501 O O . GLN A 1 186 ? 0.805 -14.244 -5.821 1.00 89.62 186 GLN A O 1
ATOM 1506 N N . GLU A 1 187 ? 2.448 -14.015 -4.307 1.00 91.00 187 GLU A N 1
ATOM 1507 C CA . GLU A 1 187 ? 3.422 -13.434 -5.238 1.00 91.00 187 GLU A CA 1
ATOM 1508 C C . GLU A 1 187 ? 3.692 -14.378 -6.420 1.00 91.00 187 GLU A C 1
ATOM 1510 O O . GLU A 1 187 ? 3.940 -15.565 -6.221 1.00 91.00 187 GLU A O 1
ATOM 1515 N N . GLY A 1 188 ? 3.634 -13.847 -7.645 1.00 86.25 188 GLY A N 1
ATOM 1516 C CA . GLY A 1 188 ? 3.852 -14.611 -8.879 1.00 86.25 188 GLY A CA 1
ATOM 1517 C C . GLY A 1 188 ? 2.683 -15.486 -9.355 1.00 86.25 188 GLY A C 1
ATOM 1518 O O . GLY A 1 188 ? 2.812 -16.099 -10.410 1.00 86.25 188 GLY A O 1
ATOM 1519 N N . ILE A 1 189 ? 1.558 -15.548 -8.628 1.00 89.94 189 ILE A N 1
ATOM 1520 C CA . ILE A 1 189 ? 0.383 -16.350 -9.022 1.00 89.94 189 ILE A CA 1
ATOM 1521 C C . ILE A 1 189 ? -0.825 -15.446 -9.269 1.00 89.94 189 ILE A C 1
ATOM 1523 O O . ILE A 1 189 ? -1.225 -15.234 -10.409 1.00 89.94 189 ILE A O 1
ATOM 1527 N N . ASP A 1 190 ? -1.395 -14.892 -8.202 1.00 92.19 190 ASP A N 1
ATOM 1528 C CA . ASP A 1 190 ? -2.681 -14.191 -8.237 1.00 92.19 190 ASP A CA 1
ATOM 1529 C C . ASP A 1 190 ? -2.672 -12.884 -7.435 1.00 92.19 190 ASP A C 1
ATOM 1531 O O . ASP A 1 190 ? -3.723 -12.295 -7.188 1.00 92.19 190 ASP A O 1
ATOM 1535 N N . ARG A 1 191 ? -1.495 -12.388 -7.036 1.00 93.56 191 ARG A N 1
ATOM 1536 C CA . ARG A 1 191 ? -1.411 -11.193 -6.194 1.00 93.56 191 ARG A CA 1
ATOM 1537 C C . ARG A 1 191 ? -1.964 -9.948 -6.893 1.00 93.56 191 ARG A C 1
ATOM 1539 O O . ARG A 1 191 ? -1.439 -9.495 -7.915 1.00 93.56 191 ARG A O 1
ATOM 1546 N N . TYR A 1 192 ? -2.987 -9.359 -6.280 1.00 94.94 192 TYR A N 1
ATOM 1547 C CA . TYR A 1 192 ? -3.739 -8.203 -6.769 1.00 94.94 192 TYR A CA 1
ATOM 1548 C C . TYR A 1 192 ? -3.724 -7.048 -5.758 1.00 94.94 192 TYR A C 1
ATOM 1550 O O . TYR A 1 192 ? -3.374 -7.231 -4.590 1.00 94.94 192 TYR A O 1
ATOM 1558 N N . SER A 1 193 ? -4.086 -5.843 -6.208 1.00 95.94 193 SER A N 1
ATOM 1559 C CA . SER A 1 193 ? -4.125 -4.629 -5.377 1.00 95.94 193 SER A CA 1
ATOM 1560 C C . SER A 1 193 ? -5.547 -4.084 -5.253 1.00 95.94 193 SER A C 1
ATOM 1562 O O . SER A 1 193 ? -6.280 -4.016 -6.239 1.00 95.94 193 SER A O 1
ATOM 1564 N N . VAL A 1 194 ? -5.918 -3.659 -4.048 1.00 95.50 194 VAL A N 1
ATOM 1565 C CA . VAL A 1 194 ? -7.201 -3.022 -3.734 1.00 95.50 194 VAL A CA 1
ATOM 1566 C C . VAL A 1 194 ? -6.939 -1.659 -3.110 1.00 95.50 194 VAL A C 1
ATOM 1568 O O . VAL A 1 194 ? -6.117 -1.535 -2.200 1.00 95.50 194 VAL A O 1
ATOM 1571 N N . VAL A 1 195 ? -7.632 -0.648 -3.622 1.00 96.31 195 VAL A N 1
ATOM 1572 C CA . VAL A 1 195 ? -7.508 0.752 -3.218 1.00 96.31 195 VAL A CA 1
ATOM 1573 C C . VAL A 1 195 ? -8.786 1.190 -2.509 1.00 96.31 195 VAL A C 1
ATOM 1575 O O . VAL A 1 195 ? -9.883 0.946 -3.010 1.00 96.31 195 VAL A O 1
ATOM 1578 N N . TYR A 1 196 ? -8.636 1.854 -1.370 1.00 95.44 196 TYR A N 1
ATOM 1579 C CA . TYR A 1 196 ? -9.716 2.342 -0.519 1.00 95.44 196 TYR A CA 1
ATOM 1580 C C . TYR A 1 196 ? -9.606 3.855 -0.336 1.00 95.44 196 TYR A C 1
ATOM 1582 O O . TYR A 1 196 ? -8.507 4.424 -0.341 1.00 95.44 196 TYR A O 1
ATOM 1590 N N . LEU A 1 197 ? -10.755 4.505 -0.158 1.00 94.44 197 LEU A N 1
ATOM 1591 C CA . LEU A 1 197 ? -10.806 5.906 0.252 1.00 94.44 197 LEU A CA 1
ATOM 1592 C C . LEU A 1 197 ? -10.309 6.034 1.693 1.00 94.44 197 LEU A C 1
ATOM 1594 O O . LEU A 1 197 ? -10.490 5.131 2.502 1.00 94.44 197 LEU A O 1
ATOM 1598 N N . LYS A 1 198 ? -9.698 7.171 2.028 1.00 89.94 198 LYS A N 1
ATOM 1599 C CA . LYS A 1 198 ? -9.175 7.407 3.379 1.00 89.94 198 LYS A CA 1
ATOM 1600 C C . LYS A 1 198 ? -10.276 7.394 4.445 1.00 89.94 198 LYS A C 1
ATOM 1602 O O . LYS A 1 198 ? -10.053 6.873 5.533 1.00 89.94 198 LYS A O 1
ATOM 1607 N N . ASP A 1 199 ? -11.445 7.932 4.106 1.00 89.31 199 ASP A N 1
ATOM 1608 C CA . ASP A 1 199 ? -12.597 8.004 5.011 1.00 89.31 199 ASP A CA 1
ATOM 1609 C C . ASP A 1 199 ? -13.372 6.681 5.077 1.00 89.31 199 ASP A C 1
ATOM 1611 O O . ASP A 1 199 ? -14.033 6.400 6.071 1.00 89.31 199 ASP A O 1
ATOM 1615 N N . ASN A 1 200 ? -13.266 5.857 4.030 1.00 87.06 200 ASN A N 1
ATOM 1616 C CA . ASN A 1 200 ? -13.920 4.556 3.925 1.00 87.06 200 ASN A CA 1
ATOM 1617 C C . ASN A 1 200 ? -12.872 3.450 3.744 1.00 87.06 200 ASN A C 1
ATOM 1619 O O . ASN A 1 200 ? -12.799 2.787 2.706 1.00 87.06 200 ASN A O 1
ATOM 1623 N N . GLY A 1 201 ? -11.997 3.333 4.745 1.00 87.94 201 GLY A N 1
ATOM 1624 C CA . GLY A 1 201 ? -10.977 2.291 4.807 1.00 87.94 201 GLY A CA 1
ATOM 1625 C C . GLY A 1 201 ? -11.579 0.905 5.085 1.00 87.94 201 GLY A C 1
ATOM 1626 O O . GLY A 1 201 ? -12.711 0.806 5.563 1.00 87.94 201 GLY A O 1
ATOM 1627 N N . PRO A 1 202 ? -10.833 -0.176 4.806 1.00 92.25 202 PRO A N 1
ATOM 1628 C CA . PRO A 1 202 ? -11.308 -1.532 5.054 1.00 92.25 202 PRO A CA 1
ATOM 1629 C C . PRO A 1 202 ? -11.453 -1.805 6.553 1.00 92.25 202 PRO A C 1
ATOM 1631 O O . PRO A 1 202 ? -10.657 -1.326 7.365 1.00 92.25 202 PRO A O 1
ATOM 1634 N N . SER A 1 203 ? -12.430 -2.635 6.917 1.00 90.25 203 SER A N 1
ATOM 1635 C CA . SER A 1 203 ? -12.533 -3.166 8.277 1.00 90.25 203 SER A CA 1
ATOM 1636 C C . SER A 1 203 ? -11.468 -4.242 8.533 1.00 90.25 203 SER A C 1
ATOM 1638 O O . SER A 1 203 ? -10.992 -4.906 7.609 1.00 90.25 203 SER A O 1
ATOM 1640 N N . GLU A 1 204 ? -11.099 -4.455 9.800 1.00 89.81 204 GLU A N 1
ATOM 1641 C CA . GLU A 1 204 ? -10.188 -5.550 10.191 1.00 89.81 204 GLU A CA 1
ATOM 1642 C C . GLU A 1 204 ? -10.719 -6.928 9.755 1.00 89.81 204 GLU A C 1
ATOM 1644 O O . GLU A 1 204 ? -9.960 -7.790 9.298 1.00 89.81 204 GLU A O 1
ATOM 1649 N N . ASP A 1 205 ? -12.037 -7.108 9.808 1.00 88.81 205 ASP A N 1
ATOM 1650 C CA . ASP A 1 205 ? -12.717 -8.324 9.365 1.00 88.81 205 ASP A CA 1
ATOM 1651 C C . ASP A 1 205 ? -12.575 -8.532 7.851 1.00 88.81 205 ASP A C 1
ATOM 1653 O O . ASP A 1 205 ? -12.237 -9.631 7.397 1.00 88.81 205 ASP A O 1
ATOM 1657 N N . GLU A 1 206 ? -12.744 -7.465 7.060 1.00 89.88 206 GLU A N 1
ATOM 1658 C CA . GLU A 1 206 ? -12.517 -7.500 5.613 1.00 89.88 206 GLU A CA 1
ATOM 1659 C C . GLU A 1 206 ? -11.069 -7.878 5.294 1.00 89.88 206 GLU A C 1
ATOM 1661 O O . GLU A 1 206 ? -10.817 -8.763 4.467 1.00 89.88 206 GLU A O 1
ATOM 1666 N N . LEU A 1 207 ? -10.106 -7.243 5.968 1.00 91.50 207 LEU A N 1
ATOM 1667 C CA . LEU A 1 207 ? -8.688 -7.540 5.779 1.00 91.50 207 LEU A CA 1
ATOM 1668 C C . LEU A 1 207 ? -8.375 -9.002 6.099 1.00 91.50 207 LEU A C 1
ATOM 1670 O O . LEU A 1 207 ? -7.622 -9.639 5.360 1.00 91.50 207 LEU A O 1
ATOM 1674 N N . THR A 1 208 ? -8.957 -9.544 7.166 1.00 90.38 208 THR A N 1
ATOM 1675 C CA . THR A 1 208 ? -8.755 -10.934 7.587 1.00 90.38 208 THR A CA 1
ATOM 1676 C C . THR A 1 208 ? -9.295 -11.910 6.546 1.00 90.38 208 THR A C 1
ATOM 1678 O O . THR A 1 208 ? -8.570 -12.810 6.112 1.00 90.38 208 THR A O 1
ATOM 1681 N N . VAL A 1 209 ? -10.524 -11.693 6.067 1.00 90.31 209 VAL A N 1
ATOM 1682 C CA . VAL A 1 209 ? -11.136 -12.539 5.031 1.00 90.31 209 VAL A CA 1
ATOM 1683 C C . VAL A 1 209 ? -10.326 -12.496 3.739 1.00 90.31 209 VAL A C 1
ATOM 1685 O O . VAL A 1 209 ? -10.036 -13.546 3.165 1.00 90.31 209 VAL A O 1
ATOM 1688 N N . ARG A 1 210 ? -9.907 -11.305 3.297 1.00 90.62 210 ARG A N 1
ATOM 1689 C CA . ARG A 1 210 ? -9.124 -11.155 2.063 1.00 90.62 210 ARG A CA 1
ATOM 1690 C C . ARG A 1 210 ? -7.721 -11.749 2.178 1.00 90.62 210 ARG A C 1
ATOM 1692 O O . ARG A 1 210 ? -7.244 -12.348 1.218 1.00 90.62 210 ARG A O 1
ATOM 1699 N N . ARG A 1 211 ? -7.058 -11.636 3.338 1.00 91.81 211 ARG A N 1
ATOM 1700 C CA . ARG A 1 211 ? -5.757 -12.291 3.595 1.00 91.81 211 ARG A CA 1
ATOM 1701 C C . ARG A 1 211 ? -5.867 -13.813 3.576 1.00 91.81 211 ARG A C 1
ATOM 1703 O O . ARG A 1 211 ? -4.939 -14.468 3.118 1.00 91.81 211 ARG A O 1
ATOM 1710 N N . ALA A 1 212 ? -6.999 -14.355 4.018 1.00 90.12 212 ALA A N 1
ATOM 1711 C CA . ALA A 1 212 ? -7.299 -15.780 3.922 1.00 90.12 212 ALA A CA 1
ATOM 1712 C C . ALA A 1 212 ? -7.689 -16.236 2.498 1.00 90.12 212 ALA A C 1
ATOM 1714 O O . ALA A 1 212 ? -7.928 -17.421 2.289 1.00 90.12 212 ALA A O 1
ATOM 1715 N N . GLY A 1 213 ? -7.770 -15.320 1.523 1.00 84.44 213 GLY A N 1
ATOM 1716 C CA . GLY A 1 213 ? -8.162 -15.622 0.141 1.00 84.44 213 GLY A CA 1
ATOM 1717 C C . GLY A 1 213 ? -9.676 -15.688 -0.088 1.00 84.44 213 GLY A C 1
ATOM 1718 O O . GLY A 1 213 ? -10.121 -16.111 -1.151 1.00 84.44 213 GLY A O 1
ATOM 1719 N N . GLY A 1 214 ? -10.487 -15.278 0.889 1.00 84.62 214 GLY A N 1
ATOM 1720 C CA . GLY A 1 214 ? -11.939 -15.216 0.752 1.00 84.62 214 GLY A CA 1
ATOM 1721 C C . GLY A 1 214 ? -12.414 -13.969 0.000 1.00 84.62 214 GLY A C 1
ATOM 1722 O O . GLY A 1 214 ? -11.777 -12.916 0.030 1.00 84.62 214 GLY A O 1
ATOM 1723 N N . VAL A 1 215 ? -13.587 -14.069 -0.629 1.00 84.56 215 VAL A N 1
ATOM 1724 C CA . VAL A 1 215 ? -14.286 -12.918 -1.221 1.00 84.56 215 VAL A CA 1
ATOM 1725 C C . VAL A 1 215 ? -15.028 -12.155 -0.121 1.00 84.56 215 VAL A C 1
ATOM 1727 O O . VAL A 1 215 ? -15.677 -12.768 0.732 1.00 84.56 215 VAL A O 1
ATOM 1730 N N . TRP A 1 216 ? -14.913 -10.826 -0.138 1.00 85.06 216 TRP A N 1
ATOM 1731 C CA . TRP A 1 216 ? -15.672 -9.924 0.727 1.00 85.06 216 TRP A CA 1
ATOM 1732 C C . TRP A 1 216 ? -16.928 -9.436 -0.002 1.00 85.06 216 TRP A C 1
ATOM 1734 O O . TRP A 1 216 ? -16.814 -8.827 -1.066 1.00 85.06 216 TRP A O 1
ATOM 1744 N N . SER A 1 217 ? -18.108 -9.714 0.555 1.00 82.31 217 SER A N 1
ATOM 1745 C CA . SER A 1 217 ? -19.405 -9.225 0.070 1.00 82.31 217 SER A CA 1
ATOM 1746 C C . SER A 1 217 ? -20.172 -8.539 1.202 1.00 82.31 217 SER A C 1
ATOM 1748 O O . SER A 1 217 ? -19.898 -8.795 2.376 1.00 82.31 217 SER A O 1
ATOM 1750 N N . GLU A 1 218 ? -21.144 -7.690 0.860 1.00 78.06 218 GLU A N 1
ATOM 1751 C CA . GLU A 1 218 ? -22.009 -7.021 1.848 1.00 78.06 218 GLU A CA 1
ATOM 1752 C C . GLU A 1 218 ? -22.753 -8.032 2.736 1.00 78.06 218 GLU A C 1
ATOM 1754 O O . GLU A 1 218 ? -22.821 -7.848 3.950 1.00 78.06 218 GLU A O 1
ATOM 1759 N N . ASP A 1 219 ? -23.198 -9.157 2.169 1.00 80.31 219 ASP A N 1
ATOM 1760 C CA . ASP A 1 219 ? -23.845 -10.238 2.925 1.00 80.31 219 ASP A CA 1
ATOM 1761 C C . ASP A 1 219 ? -22.909 -10.847 3.975 1.00 80.31 219 ASP A C 1
ATOM 1763 O O . ASP A 1 219 ? -23.302 -11.088 5.115 1.00 80.31 219 ASP A O 1
ATOM 1767 N N . LYS A 1 220 ? -21.637 -11.045 3.614 1.00 81.56 220 LYS A N 1
ATOM 1768 C CA . LYS A 1 220 ? -20.625 -11.593 4.521 1.00 81.56 220 LYS A CA 1
ATOM 1769 C C . LYS A 1 220 ? -20.241 -10.601 5.616 1.00 81.56 220 LYS A C 1
ATOM 1771 O O . LYS A 1 220 ? -19.956 -11.007 6.742 1.00 81.56 220 LYS A O 1
ATOM 1776 N N . ALA A 1 221 ? -20.261 -9.306 5.302 1.00 81.31 221 ALA A N 1
ATOM 1777 C CA . ALA A 1 221 ? -20.100 -8.253 6.297 1.00 81.31 221 ALA A CA 1
ATOM 1778 C C . ALA A 1 221 ? -21.254 -8.273 7.315 1.00 81.31 221 ALA A C 1
ATOM 1780 O O . ALA A 1 221 ? -21.010 -8.199 8.519 1.00 81.31 221 ALA A O 1
ATOM 1781 N N . ALA A 1 222 ? -22.497 -8.434 6.848 1.00 81.69 222 ALA A N 1
ATOM 1782 C CA . ALA A 1 222 ? -23.674 -8.534 7.710 1.00 81.69 222 ALA A CA 1
ATOM 1783 C C . ALA A 1 222 ? -23.650 -9.802 8.582 1.00 81.69 222 ALA A C 1
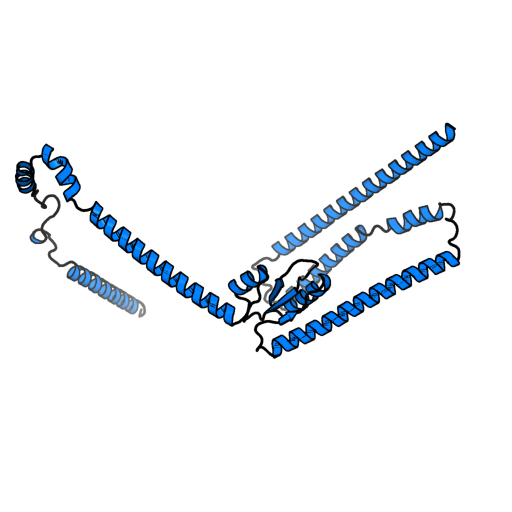ATOM 1785 O O . ALA A 1 222 ? -23.911 -9.726 9.782 1.00 81.69 222 ALA A O 1
ATOM 1786 N N . GLU A 1 223 ? -23.279 -10.948 8.007 1.00 84.38 223 GLU A N 1
ATOM 1787 C CA . GLU A 1 223 ? -23.122 -12.211 8.734 1.00 84.38 223 GLU A CA 1
ATOM 1788 C C . GLU A 1 223 ? -22.093 -12.082 9.866 1.00 84.38 223 GLU A C 1
ATOM 1790 O O . GLU A 1 223 ? -22.380 -12.438 11.011 1.00 84.38 223 GLU A O 1
ATOM 1795 N N . MET A 1 224 ? -20.917 -11.506 9.586 1.00 81.44 224 MET A N 1
ATOM 1796 C CA . MET A 1 224 ? -19.904 -11.313 10.625 1.00 81.44 224 MET A CA 1
ATOM 1797 C C . MET A 1 224 ? -20.323 -10.294 11.683 1.00 81.44 224 MET A C 1
ATOM 1799 O O . MET A 1 224 ? -20.057 -10.515 12.865 1.00 81.44 224 MET A O 1
ATOM 1803 N N . ALA A 1 225 ? -21.022 -9.221 11.308 1.00 82.56 225 ALA A N 1
ATOM 1804 C CA . ALA A 1 225 ? -21.551 -8.260 12.273 1.00 82.56 225 ALA A CA 1
ATOM 1805 C C . ALA A 1 225 ? -22.551 -8.917 13.244 1.00 82.56 225 ALA A C 1
ATOM 1807 O O . ALA A 1 225 ? -22.491 -8.680 14.454 1.00 82.56 225 ALA A O 1
ATOM 1808 N N . LEU A 1 226 ? -23.428 -9.789 12.734 1.00 86.38 226 LEU A N 1
ATOM 1809 C CA . LEU A 1 226 ? -24.353 -10.573 13.556 1.00 86.38 226 LEU A CA 1
ATOM 1810 C C . LEU A 1 226 ? -23.607 -11.549 14.472 1.00 86.38 226 LEU A C 1
ATOM 1812 O O . LEU A 1 226 ? -23.889 -11.591 15.669 1.00 86.38 226 LEU A O 1
ATOM 1816 N N . ALA A 1 227 ? -22.609 -12.264 13.946 1.00 85.44 227 ALA A N 1
ATOM 1817 C CA . ALA A 1 227 ? -21.782 -13.175 14.736 1.00 85.44 227 ALA A CA 1
ATOM 1818 C C . ALA A 1 227 ? -21.033 -12.443 15.864 1.00 85.44 227 ALA A C 1
ATOM 1820 O O . ALA A 1 227 ? -20.951 -12.936 16.992 1.00 85.44 227 ALA A O 1
ATOM 1821 N N . HIS A 1 228 ? -20.527 -11.235 15.598 1.00 85.31 228 HIS A N 1
ATOM 1822 C CA . HIS A 1 228 ? -19.907 -10.388 16.613 1.00 85.31 228 HIS A CA 1
ATOM 1823 C C . HIS A 1 228 ? -20.898 -9.960 17.695 1.00 85.31 228 HIS A C 1
ATOM 1825 O O . HIS A 1 228 ? -20.570 -10.041 18.882 1.00 85.31 228 HIS A O 1
ATOM 1831 N N . PHE A 1 229 ? -22.105 -9.540 17.310 1.00 86.31 229 PHE A N 1
ATOM 1832 C CA . PHE A 1 229 ? -23.151 -9.164 18.259 1.00 86.31 229 PHE A CA 1
ATOM 1833 C C . PHE A 1 229 ? -23.561 -10.345 19.148 1.00 86.31 229 PHE A C 1
ATOM 1835 O O . PHE A 1 229 ? -23.659 -10.208 20.370 1.00 86.31 229 PHE A O 1
ATOM 1842 N N . GLU A 1 230 ? -23.737 -11.527 18.559 1.00 88.81 230 GLU A N 1
ATOM 1843 C CA . GLU A 1 230 ? -24.085 -12.739 19.294 1.00 88.81 230 GLU A CA 1
ATOM 1844 C C . GLU A 1 230 ? -22.969 -13.164 20.253 1.00 88.81 230 GLU A C 1
ATOM 1846 O O . GLU A 1 230 ? -23.234 -13.425 21.428 1.00 88.81 230 GLU A O 1
ATOM 1851 N N . LYS A 1 231 ? -21.708 -13.126 19.807 1.00 89.19 231 LYS A N 1
ATOM 1852 C CA . LYS A 1 231 ? -20.547 -13.427 20.653 1.00 89.19 231 LYS A CA 1
ATOM 1853 C C . LYS A 1 231 ? -20.403 -12.440 21.811 1.00 89.19 231 LYS A C 1
ATOM 1855 O O . LYS A 1 231 ? -20.092 -12.852 22.926 1.00 89.19 231 LYS A O 1
ATOM 1860 N N . GLN A 1 232 ? -20.651 -11.149 21.584 1.00 88.56 232 GLN A N 1
ATOM 1861 C CA . GLN A 1 232 ? -20.653 -10.152 22.659 1.00 88.56 232 GLN A CA 1
ATOM 1862 C C . GLN A 1 232 ? -21.775 -10.407 23.665 1.00 88.56 232 GLN A C 1
ATOM 1864 O O . GLN A 1 232 ? -21.548 -10.320 24.872 1.00 88.56 232 GLN A O 1
ATOM 1869 N N . LYS A 1 233 ? -22.971 -10.767 23.188 1.00 90.75 233 LYS A N 1
ATOM 1870 C CA . LYS A 1 233 ? -24.101 -11.116 24.052 1.00 90.75 233 LYS A CA 1
ATOM 1871 C C . LYS A 1 233 ? -23.806 -12.363 24.890 1.00 90.75 233 LYS A C 1
ATOM 1873 O O . LYS A 1 233 ? -24.086 -12.359 26.085 1.00 90.75 233 LYS A O 1
ATOM 1878 N N . GLN A 1 234 ? -23.209 -13.394 24.292 1.00 89.19 234 GLN A N 1
ATOM 1879 C CA . GLN A 1 234 ? -22.777 -14.599 25.006 1.00 89.19 234 GLN A CA 1
ATOM 1880 C C . GLN A 1 234 ? -21.708 -14.274 26.055 1.00 89.19 234 GLN A C 1
ATOM 1882 O O . GLN A 1 234 ? -21.878 -14.627 27.216 1.00 89.19 234 GLN A O 1
ATOM 1887 N N . ALA A 1 235 ? -20.674 -13.510 25.697 1.00 90.06 235 ALA A N 1
ATOM 1888 C CA . ALA A 1 235 ? -19.634 -13.104 26.641 1.00 90.06 235 ALA A CA 1
ATOM 1889 C C . ALA A 1 235 ? -20.190 -12.262 27.806 1.00 90.06 235 ALA A C 1
ATOM 1891 O O . ALA A 1 235 ? -19.747 -12.401 28.945 1.00 90.06 235 ALA A O 1
ATOM 1892 N N . ALA A 1 236 ? -21.180 -11.400 27.548 1.00 90.62 236 ALA A N 1
ATOM 1893 C CA . ALA A 1 236 ? -21.849 -10.630 28.593 1.00 90.62 236 ALA A CA 1
ATOM 1894 C C . ALA A 1 236 ? -22.642 -11.531 29.556 1.00 90.62 236 ALA A C 1
ATOM 1896 O O . ALA A 1 236 ? -22.553 -11.340 30.771 1.00 90.62 236 ALA A O 1
ATOM 1897 N N . LEU A 1 237 ? -23.361 -12.527 29.024 1.00 90.06 237 LEU A N 1
ATOM 1898 C CA . LEU A 1 237 ? -24.079 -13.526 29.821 1.00 90.06 237 LEU A CA 1
ATOM 1899 C C . LEU A 1 237 ? -23.114 -14.370 30.662 1.00 90.06 237 LEU A C 1
ATOM 1901 O O . LEU A 1 237 ? -23.324 -14.504 31.863 1.00 90.06 237 LEU A O 1
ATOM 1905 N N . GLU A 1 238 ? -22.020 -14.864 30.077 1.00 89.38 238 GLU A N 1
ATOM 1906 C CA . GLU A 1 238 ? -20.992 -15.629 30.797 1.00 89.38 238 GLU A CA 1
ATOM 1907 C C . GLU A 1 238 ? -20.367 -14.813 31.936 1.00 89.38 238 GLU A C 1
ATOM 1909 O O . GLU A 1 238 ? -20.171 -15.318 33.043 1.00 89.38 238 GLU A O 1
ATOM 1914 N N . LEU A 1 239 ? -20.100 -13.526 31.705 1.00 89.25 239 LEU A N 1
ATOM 1915 C CA . LEU A 1 239 ? -19.532 -12.633 32.714 1.00 89.25 239 LEU A CA 1
ATOM 1916 C C . LEU A 1 239 ? -20.532 -12.351 33.848 1.00 89.25 239 LEU A C 1
ATOM 1918 O O . LEU A 1 239 ? -20.141 -12.238 35.016 1.00 89.25 239 LEU A O 1
ATOM 1922 N N . GLU A 1 240 ? -21.825 -12.256 33.538 1.00 88.06 240 GLU A N 1
ATOM 1923 C CA . GLU A 1 240 ? -22.888 -12.135 34.538 1.00 88.06 240 GLU A CA 1
ATOM 1924 C C . GLU A 1 240 ? -23.076 -13.431 35.341 1.00 88.06 240 GLU A C 1
ATOM 1926 O O . GLU A 1 240 ? -23.162 -13.388 36.573 1.00 88.06 240 GLU A O 1
ATOM 1931 N N . GLU A 1 241 ? -23.048 -14.590 34.683 1.00 87.75 241 GLU A N 1
ATOM 1932 C CA . GLU A 1 241 ? -23.057 -15.895 35.341 1.00 87.75 241 GLU A CA 1
ATOM 1933 C C . GLU A 1 241 ? -21.838 -16.080 36.244 1.00 87.75 241 GLU A C 1
ATOM 1935 O O . GLU A 1 241 ? -21.977 -16.532 37.381 1.00 87.75 241 GLU A O 1
ATOM 1940 N N . GLU A 1 242 ? -20.645 -15.677 35.805 1.00 86.69 242 GLU A N 1
ATOM 1941 C CA . GLU A 1 242 ? -19.435 -15.761 36.618 1.00 86.69 242 GLU A CA 1
ATOM 1942 C C . GLU A 1 242 ? -19.514 -14.833 37.840 1.00 86.69 242 GLU A C 1
ATOM 1944 O O . GLU A 1 242 ? -19.167 -15.239 38.956 1.00 86.69 242 GLU A O 1
ATOM 1949 N N . LYS A 1 243 ? -20.043 -13.612 37.678 1.00 86.06 243 LYS A N 1
ATOM 1950 C CA . LYS A 1 243 ? -20.343 -12.707 38.802 1.00 86.06 243 LYS A CA 1
ATOM 1951 C C . LYS A 1 243 ? -21.346 -13.332 39.770 1.00 86.06 243 LYS A C 1
ATOM 1953 O O . LYS A 1 243 ? -21.134 -13.274 40.983 1.00 86.06 243 LYS A O 1
ATOM 1958 N N . ASN A 1 244 ? -22.400 -13.97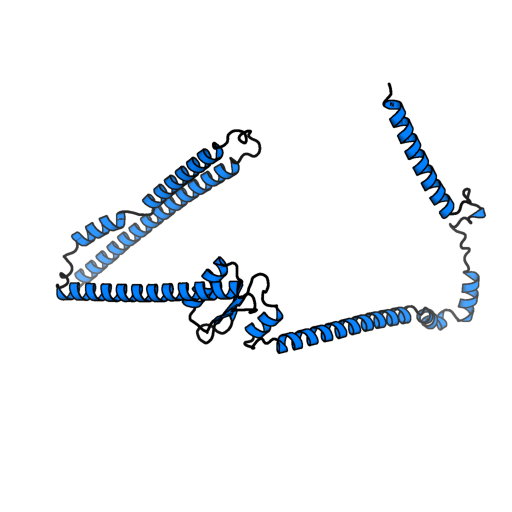0 39.268 1.00 83.25 244 ASN A N 1
ATOM 1959 C CA . ASN A 1 244 ? -23.393 -14.651 40.096 1.00 83.25 244 ASN A CA 1
ATOM 1960 C C . ASN A 1 244 ? -22.813 -15.883 40.807 1.00 83.25 244 ASN A C 1
ATOM 1962 O O . ASN A 1 244 ? -23.094 -16.093 41.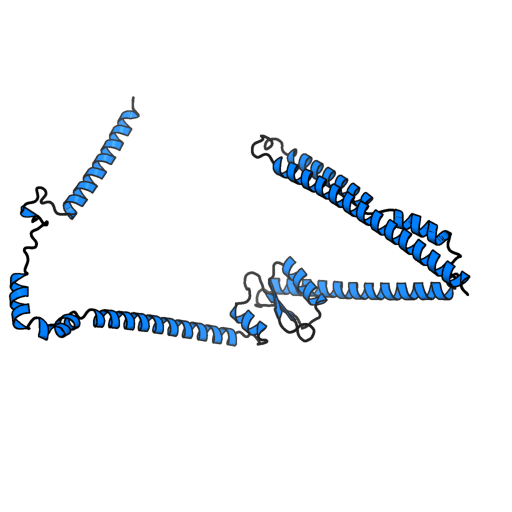988 1.00 83.25 244 ASN A O 1
ATOM 1966 N N . ARG A 1 245 ? -21.936 -16.656 40.156 1.00 81.00 245 ARG A N 1
ATOM 1967 C CA . ARG A 1 245 ? -21.202 -17.769 40.782 1.00 81.00 245 ARG A CA 1
ATOM 1968 C C . ARG A 1 245 ? -20.260 -17.280 41.883 1.00 81.00 245 ARG A C 1
ATOM 1970 O O . ARG A 1 245 ? -20.214 -17.899 42.944 1.00 81.00 245 ARG A O 1
ATOM 1977 N N . LYS A 1 246 ? -19.553 -16.163 41.676 1.00 77.50 246 LYS A N 1
ATOM 1978 C CA . LYS A 1 246 ? -18.697 -15.534 42.702 1.00 77.50 246 LYS A CA 1
ATOM 1979 C C . LYS A 1 246 ? -19.514 -15.021 43.893 1.00 77.50 246 LYS A C 1
ATOM 1981 O O . LYS A 1 246 ? -19.114 -15.249 45.030 1.00 77.50 246 LYS A O 1
ATOM 1986 N N . ARG A 1 247 ? -20.684 -14.411 43.654 1.00 73.69 247 ARG A N 1
ATOM 1987 C CA . ARG A 1 247 ? -21.622 -14.000 44.719 1.00 73.69 247 ARG A CA 1
ATOM 1988 C C . ARG A 1 247 ? -22.127 -15.191 45.535 1.00 73.69 247 ARG A C 1
ATOM 1990 O O . ARG A 1 247 ? -22.082 -15.128 46.756 1.00 73.69 247 ARG A O 1
ATOM 1997 N N . LYS A 1 248 ? -22.539 -16.286 44.881 1.00 66.12 248 LYS A N 1
ATOM 1998 C CA . LYS A 1 248 ? -22.982 -17.515 45.568 1.00 66.12 248 LYS A CA 1
ATOM 1999 C C . LYS A 1 248 ? -21.863 -18.149 46.401 1.00 66.12 248 LYS A C 1
ATOM 2001 O O . LYS A 1 248 ? -22.088 -18.460 47.563 1.00 66.12 248 LYS A O 1
ATOM 2006 N N . ARG A 1 249 ? -20.642 -18.251 45.859 1.00 60.09 249 ARG A N 1
ATOM 2007 C CA . ARG A 1 249 ? -19.479 -18.787 46.593 1.00 60.09 249 ARG A CA 1
ATOM 2008 C C . ARG A 1 249 ? -19.088 -17.934 47.803 1.00 60.09 249 ARG A C 1
ATOM 2010 O O . ARG A 1 249 ? -18.862 -18.485 48.872 1.00 60.09 249 ARG A O 1
ATOM 2017 N N . GLY A 1 250 ? -19.087 -16.604 47.674 1.00 56.75 250 GLY A N 1
ATOM 2018 C CA . GLY A 1 250 ? -18.829 -15.704 48.807 1.00 56.75 250 GLY A CA 1
ATOM 2019 C C . GLY A 1 250 ? -19.909 -15.754 49.897 1.00 56.75 250 GLY A C 1
ATOM 2020 O O . GLY A 1 250 ? -19.630 -15.446 51.052 1.00 56.75 250 GLY A O 1
ATOM 2021 N N . GLN A 1 251 ? -21.132 -16.166 49.549 1.00 52.88 251 GLN A N 1
ATOM 2022 C CA . GLN A 1 251 ? -22.237 -16.339 50.493 1.00 52.88 251 GLN A CA 1
ATOM 2023 C C . GLN A 1 251 ? -22.207 -17.714 51.189 1.00 52.88 251 GLN A C 1
ATOM 2025 O O . GLN A 1 251 ? -22.588 -17.812 52.353 1.00 52.88 251 GLN A O 1
ATOM 2030 N N . GLU A 1 252 ? -21.706 -18.759 50.518 1.00 52.28 252 GLU A N 1
ATOM 2031 C CA . GLU A 1 252 ? -21.507 -20.096 51.100 1.00 52.28 252 GLU A CA 1
ATOM 2032 C C . GLU A 1 252 ? -20.269 -20.175 52.017 1.00 52.28 252 GLU A C 1
ATOM 2034 O O . GLU A 1 252 ? -20.349 -20.797 53.075 1.00 52.28 252 GLU A O 1
ATOM 2039 N N . GLU A 1 253 ? -19.159 -19.493 51.699 1.00 51.16 253 GLU A N 1
ATOM 2040 C CA . GLU A 1 253 ? -17.941 -19.488 52.540 1.00 51.16 253 GLU A CA 1
ATOM 2041 C C . GLU A 1 253 ? -18.051 -18.632 53.817 1.00 51.16 253 GLU A C 1
ATOM 2043 O O . GLU A 1 253 ? -17.298 -18.842 54.768 1.00 51.16 253 GLU A O 1
ATOM 2048 N N . LEU A 1 254 ? -19.006 -17.696 53.881 1.00 50.09 254 LEU A N 1
ATOM 2049 C CA . LEU A 1 254 ? -19.241 -16.832 55.049 1.00 50.09 254 LEU A CA 1
ATOM 2050 C C . LEU A 1 254 ? -20.443 -17.256 55.897 1.00 50.09 254 LEU A C 1
ATOM 2052 O O . LEU A 1 254 ? -20.853 -16.527 56.807 1.00 50.09 254 LEU A O 1
ATOM 2056 N N . SER A 1 255 ? -20.996 -18.447 55.667 1.00 51.44 255 SER A N 1
ATOM 2057 C CA . SER A 1 255 ? -21.903 -19.037 56.644 1.00 51.44 255 SER A CA 1
ATOM 2058 C C . SER A 1 255 ? -21.072 -19.424 57.869 1.00 51.44 255 SER A C 1
ATOM 2060 O O . SER A 1 255 ? -20.490 -20.505 57.946 1.00 51.44 255 SER A O 1
ATOM 2062 N N . GLY A 1 256 ? -20.996 -18.525 58.859 1.00 54.62 256 GLY A N 1
ATOM 2063 C CA . GLY A 1 256 ? -20.324 -18.729 60.152 1.00 54.62 256 GLY A CA 1
ATOM 2064 C C . GLY A 1 256 ? -20.846 -19.927 60.966 1.00 54.62 256 GLY A C 1
ATOM 2065 O O . GLY A 1 256 ? -20.485 -20.098 62.131 1.00 54.62 256 GLY A O 1
ATOM 2066 N N . THR A 1 257 ? -21.702 -20.755 60.370 1.00 57.00 257 THR A N 1
ATOM 2067 C CA . THR A 1 257 ? -22.152 -22.060 60.842 1.00 57.00 257 THR A CA 1
ATOM 2068 C C . THR A 1 257 ? -21.059 -23.125 60.713 1.00 57.00 257 THR A C 1
ATOM 2070 O O . THR A 1 257 ? -20.986 -23.987 61.585 1.00 57.00 257 THR A O 1
ATOM 2073 N N . PHE A 1 258 ? -20.152 -23.044 59.728 1.00 56.12 258 PHE A N 1
ATOM 2074 C CA . PHE A 1 258 ? -19.182 -24.121 59.468 1.00 56.12 258 PHE A CA 1
ATOM 2075 C C . PHE A 1 258 ? -18.069 -24.205 60.528 1.00 56.12 258 PHE A C 1
ATOM 2077 O O . PHE A 1 258 ? -17.720 -25.290 60.996 1.00 56.12 258 PHE A O 1
ATOM 2084 N N . TYR A 1 259 ? -17.551 -23.058 60.988 1.00 59.94 259 TYR A N 1
ATOM 2085 C CA . TYR A 1 259 ? -16.568 -23.016 62.081 1.00 59.94 259 TYR A CA 1
ATOM 2086 C C . TYR A 1 259 ? -17.196 -23.438 63.417 1.00 59.94 259 TYR A C 1
ATOM 2088 O O . TYR A 1 259 ? -16.616 -24.217 64.171 1.00 59.94 259 TYR A O 1
ATOM 2096 N N . LYS A 1 260 ? -18.429 -22.987 63.679 1.00 60.84 260 LYS A N 1
ATOM 2097 C CA . LYS A 1 260 ? -19.180 -23.347 64.888 1.00 60.84 260 LYS A CA 1
ATOM 2098 C C . LYS A 1 260 ? -19.506 -24.840 64.940 1.00 60.84 260 LYS A C 1
ATOM 2100 O O . LYS A 1 260 ? -19.365 -25.445 65.995 1.00 60.84 260 LYS A O 1
ATOM 2105 N N . GLN A 1 261 ? -19.879 -25.449 63.814 1.00 64.81 261 GLN A N 1
ATOM 2106 C CA . GLN A 1 261 ? -20.157 -26.887 63.732 1.00 64.81 261 GLN A CA 1
ATOM 2107 C C . GLN A 1 261 ? -18.892 -27.737 63.897 1.00 64.81 261 GLN A C 1
ATOM 2109 O O . GLN A 1 261 ? -18.928 -28.737 64.611 1.00 64.81 261 GLN A O 1
ATOM 2114 N N . LYS A 1 262 ? -17.756 -27.317 63.321 1.00 64.44 262 LYS A N 1
ATOM 2115 C CA . LYS A 1 262 ? -16.488 -28.057 63.413 1.00 64.44 262 LYS A CA 1
ATOM 2116 C C . LYS A 1 262 ? -15.971 -28.197 64.850 1.00 64.44 262 LYS A C 1
ATOM 2118 O O . LYS A 1 262 ? -15.404 -29.233 65.167 1.00 64.44 262 LYS A O 1
ATOM 2123 N N . TYR A 1 263 ? -16.195 -27.213 65.725 1.00 64.88 263 TYR A N 1
ATOM 2124 C CA . TYR A 1 263 ? -15.715 -27.231 67.121 1.00 64.88 263 TYR A CA 1
ATOM 2125 C C . TYR A 1 263 ? -16.826 -27.394 68.169 1.00 64.88 263 TYR A C 1
ATOM 2127 O O . TYR A 1 263 ? -16.546 -27.356 69.366 1.00 64.88 263 TYR A O 1
ATOM 2135 N N . ALA A 1 264 ? -18.073 -27.633 67.750 1.00 67.50 264 ALA A N 1
ATOM 2136 C CA . ALA A 1 264 ? -19.213 -27.820 68.655 1.00 67.50 264 ALA A CA 1
ATOM 2137 C C . ALA A 1 264 ? -18.998 -28.959 69.668 1.00 67.50 264 ALA A C 1
ATOM 2139 O O . ALA A 1 264 ? -19.448 -28.870 70.807 1.00 67.50 264 ALA A O 1
ATOM 2140 N N . HIS A 1 265 ? -18.267 -30.001 69.270 1.00 65.88 265 HIS A N 1
ATOM 2141 C CA . HIS A 1 265 ? -17.910 -31.133 70.124 1.00 65.88 265 HIS A CA 1
ATOM 2142 C C . HIS A 1 265 ? -16.757 -30.834 71.101 1.00 65.88 265 HIS A C 1
ATOM 2144 O O . HIS A 1 265 ? -16.643 -31.511 72.115 1.00 65.88 265 HIS A O 1
ATOM 2150 N N . LEU A 1 266 ? -15.920 -29.825 70.819 1.00 66.31 266 LEU A N 1
ATOM 2151 C CA . LEU A 1 266 ? -14.836 -29.381 71.708 1.00 66.31 266 LEU A CA 1
ATOM 2152 C C . LEU A 1 266 ? -15.321 -28.371 72.753 1.00 66.31 266 LEU A C 1
ATOM 2154 O O . LEU A 1 266 ? -14.828 -28.366 73.874 1.00 66.31 266 LEU A O 1
ATOM 2158 N N . ILE A 1 267 ? -16.244 -27.486 72.365 1.00 66.31 267 ILE A N 1
ATOM 2159 C CA . ILE A 1 267 ? -16.676 -26.349 73.192 1.00 66.31 267 ILE A CA 1
ATOM 2160 C C . ILE A 1 267 ? -17.968 -26.672 73.960 1.00 66.31 267 ILE A C 1
ATOM 2162 O O . ILE A 1 267 ? -18.227 -26.053 74.984 1.00 66.31 267 ILE A O 1
ATOM 2166 N N . GLY A 1 268 ? -18.746 -27.672 73.522 1.00 65.56 268 GLY A N 1
ATOM 2167 C CA . GLY A 1 268 ? -20.055 -28.002 74.088 1.00 65.56 268 GLY A CA 1
ATOM 2168 C C . GLY A 1 268 ? -21.105 -26.967 73.675 1.00 65.56 268 GLY A C 1
ATOM 2169 O O . GLY A 1 268 ? -20.930 -25.765 73.874 1.00 65.56 268 GLY A O 1
ATOM 2170 N N . GLN A 1 269 ? -22.212 -27.412 73.074 1.00 62.78 269 GLN A N 1
ATOM 2171 C CA . GLN A 1 269 ? -23.247 -26.494 72.571 1.00 62.78 269 GLN A CA 1
ATOM 2172 C C . GLN A 1 269 ? -23.837 -25.600 73.674 1.00 62.78 269 GLN A C 1
ATOM 2174 O O . GLN A 1 269 ? -24.136 -24.438 73.413 1.00 62.78 269 GLN A O 1
ATOM 2179 N N . GLU A 1 270 ? -23.938 -26.103 74.905 1.00 60.25 270 GLU A N 1
ATOM 2180 C CA . GLU A 1 270 ? -24.496 -25.360 76.042 1.00 60.25 270 GLU A CA 1
ATOM 2181 C C . GLU A 1 270 ? -23.507 -24.351 76.646 1.00 60.25 270 GLU A C 1
ATOM 2183 O O . GLU A 1 270 ? -23.883 -23.215 76.936 1.00 60.25 270 GLU A O 1
ATOM 2188 N N . ALA A 1 271 ? -22.219 -24.701 76.753 1.00 61.00 271 ALA A N 1
ATOM 2189 C CA . ALA A 1 271 ? -21.203 -23.798 77.299 1.00 61.00 271 ALA A CA 1
ATOM 2190 C C . ALA A 1 271 ? -20.907 -22.613 76.363 1.00 61.00 271 ALA A C 1
ATOM 2192 O O . ALA A 1 271 ? -20.589 -21.521 76.829 1.00 61.00 271 ALA A O 1
ATOM 2193 N N . ALA A 1 272 ? -21.079 -22.787 75.048 1.00 60.50 272 ALA A N 1
ATOM 2194 C CA . ALA A 1 272 ? -20.955 -21.701 74.078 1.00 60.50 272 ALA A CA 1
ATOM 2195 C C . ALA A 1 272 ? -22.074 -20.648 74.204 1.00 60.50 272 ALA A C 1
ATOM 2197 O O . ALA A 1 272 ? -21.816 -19.467 73.975 1.00 60.50 272 ALA A O 1
ATOM 2198 N N . ILE A 1 273 ? -23.298 -21.047 74.572 1.00 59.31 273 ILE A N 1
ATOM 2199 C CA . ILE A 1 273 ? -24.437 -20.127 74.746 1.00 59.31 273 ILE A CA 1
ATOM 2200 C C . ILE A 1 273 ? -24.275 -19.319 76.042 1.00 59.31 273 ILE A C 1
ATOM 2202 O O . ILE A 1 273 ? -24.440 -18.098 76.019 1.00 59.31 273 ILE A O 1
ATOM 2206 N N . ASP A 1 274 ? -23.863 -19.969 77.136 1.00 58.12 274 ASP A N 1
ATOM 2207 C CA . ASP A 1 274 ? -23.625 -19.305 78.428 1.00 58.12 274 ASP A CA 1
ATOM 2208 C C . ASP A 1 274 ? -22.384 -18.388 78.384 1.00 58.12 274 ASP A C 1
ATOM 2210 O O . ASP A 1 274 ? -22.384 -17.277 78.924 1.00 58.12 274 ASP A O 1
ATOM 2214 N N . ALA A 1 275 ? -21.338 -18.792 77.649 1.00 59.09 275 ALA A N 1
ATOM 2215 C CA . ALA A 1 275 ? -20.173 -17.949 77.385 1.00 59.09 275 ALA A CA 1
ATOM 2216 C C . ALA A 1 275 ? -20.513 -16.763 76.471 1.00 59.09 275 ALA A C 1
ATOM 2218 O O . ALA A 1 275 ? -20.070 -15.655 76.752 1.00 59.09 275 ALA A O 1
ATOM 2219 N N . ALA A 1 276 ? -21.339 -16.947 75.434 1.00 57.34 276 ALA A N 1
ATOM 2220 C CA . ALA A 1 276 ? -21.775 -15.854 74.562 1.00 57.34 276 ALA A CA 1
ATOM 2221 C C . ALA A 1 276 ? -22.639 -14.814 75.299 1.00 57.34 276 ALA A C 1
ATOM 2223 O O . ALA A 1 276 ? -22.510 -13.618 75.030 1.00 57.34 276 ALA A O 1
ATOM 2224 N N . GLN A 1 277 ? -23.475 -15.240 76.258 1.00 57.16 277 GLN A N 1
ATOM 2225 C CA . GLN A 1 277 ? -24.190 -14.321 77.152 1.00 57.16 277 GLN A CA 1
ATOM 2226 C C . GLN A 1 277 ? -23.235 -13.566 78.090 1.00 57.16 277 GLN A C 1
ATOM 2228 O O . GLN A 1 277 ? -23.403 -12.359 78.271 1.00 57.16 277 GLN A O 1
ATOM 2233 N N . LYS A 1 278 ? -22.199 -14.229 78.625 1.00 56.97 278 LYS A N 1
ATOM 2234 C CA . LYS A 1 278 ? -21.154 -13.593 79.455 1.00 56.97 278 LYS A CA 1
ATOM 2235 C C . LYS A 1 278 ? -20.207 -12.677 78.669 1.00 56.97 278 LYS A C 1
ATOM 2237 O O . LYS A 1 278 ? -19.686 -11.726 79.242 1.00 56.97 278 LYS A O 1
ATOM 2242 N N . THR A 1 279 ? -20.002 -12.912 77.370 1.00 54.28 279 THR A N 1
ATOM 2243 C CA . THR A 1 279 ? -19.162 -12.081 76.487 1.00 54.28 279 THR A CA 1
ATOM 2244 C C . THR A 1 279 ? -19.939 -11.019 75.714 1.00 54.28 279 THR A C 1
ATOM 2246 O O . THR A 1 279 ? -19.411 -10.488 74.736 1.00 54.28 279 THR A O 1
ATOM 2249 N N . ASN A 1 280 ? -21.141 -10.624 76.149 1.00 55.69 280 ASN A N 1
ATOM 2250 C CA . ASN A 1 280 ? -21.606 -9.260 75.877 1.00 55.69 280 ASN A CA 1
ATOM 2251 C C . ASN A 1 280 ? -20.711 -8.291 76.666 1.00 55.69 280 ASN A C 1
ATOM 2253 O O . ASN A 1 280 ? -21.091 -7.698 77.672 1.00 55.69 280 ASN A O 1
ATOM 2257 N N . VAL A 1 281 ? -19.458 -8.204 76.221 1.00 56.69 281 VAL A N 1
ATOM 2258 C CA . VAL A 1 281 ? -18.461 -7.270 76.698 1.00 56.69 281 VAL A CA 1
ATOM 2259 C C . VAL A 1 281 ? -19.015 -5.876 76.479 1.00 56.69 281 VAL A C 1
ATOM 2261 O O . VAL A 1 281 ? -19.525 -5.533 75.411 1.00 56.69 281 VAL A O 1
ATOM 2264 N N . ASN A 1 282 ? -18.954 -5.095 77.545 1.00 57.50 282 ASN A N 1
ATOM 2265 C CA . ASN A 1 282 ? -19.366 -3.713 77.580 1.00 57.50 282 ASN A CA 1
ATOM 2266 C C . ASN A 1 282 ? -18.704 -2.976 76.398 1.00 57.50 282 ASN A C 1
ATOM 2268 O O . ASN A 1 282 ? -17.490 -2.772 76.407 1.00 57.50 282 ASN A O 1
ATOM 2272 N N . LYS A 1 283 ? -19.485 -2.570 75.384 1.00 56.00 283 LYS A N 1
ATOM 2273 C CA . LYS A 1 283 ? -19.013 -1.755 74.238 1.00 56.00 283 LYS A CA 1
ATOM 2274 C C . LYS A 1 283 ? -18.399 -0.410 74.677 1.00 56.00 283 LYS A C 1
ATOM 2276 O O . LYS A 1 283 ? -17.869 0.337 73.872 1.00 56.00 283 LYS A O 1
ATOM 2281 N N . SER A 1 284 ? -18.453 -0.120 75.974 1.00 55.50 284 SER A N 1
ATOM 2282 C CA . SER A 1 284 ? -18.031 1.110 76.626 1.00 55.50 284 SER A CA 1
ATOM 2283 C C . SER A 1 284 ? -16.516 1.295 76.802 1.00 55.50 284 SER A C 1
ATOM 2285 O O . SER A 1 284 ? -16.123 2.364 77.275 1.00 55.50 284 SER A O 1
ATOM 2287 N N . TYR A 1 285 ? -15.640 0.333 76.478 1.00 55.41 285 TYR A N 1
ATOM 2288 C CA . TYR A 1 285 ? -14.197 0.617 76.536 1.00 55.41 285 TYR A CA 1
ATOM 2289 C C . TYR A 1 285 ? -13.743 1.332 75.257 1.00 55.41 285 TYR A C 1
ATOM 2291 O O . TYR A 1 285 ? -13.404 0.703 74.260 1.00 55.41 285 TYR A O 1
ATOM 2299 N N . GLY A 1 286 ? -13.773 2.666 75.300 1.00 64.44 286 GLY A N 1
ATOM 2300 C CA . GLY A 1 286 ? -13.316 3.552 74.223 1.00 64.44 286 GLY A CA 1
ATOM 2301 C C . GLY A 1 286 ? -14.428 4.335 73.518 1.00 64.44 286 GLY A C 1
ATOM 2302 O O . GLY A 1 286 ? -14.150 5.375 72.924 1.00 64.44 286 GLY A O 1
ATOM 2303 N N . GLU A 1 287 ? -15.688 3.915 73.640 1.00 67.25 287 GLU A N 1
ATOM 2304 C CA . GLU A 1 287 ? -16.845 4.671 73.150 1.00 67.25 287 GLU A CA 1
ATOM 2305 C C . GLU A 1 287 ? -17.496 5.441 74.304 1.00 67.25 287 GLU A C 1
ATOM 2307 O O . GLU A 1 287 ? -18.196 4.876 75.141 1.00 67.25 287 GLU A O 1
ATOM 2312 N N . VAL A 1 288 ? -17.258 6.755 74.364 1.00 65.69 288 VAL A N 1
ATOM 2313 C CA . VAL A 1 288 ? -18.015 7.657 75.247 1.00 65.69 288 VAL A CA 1
ATOM 2314 C C . VAL A 1 288 ? -19.395 7.867 74.609 1.00 65.69 288 VAL A C 1
ATOM 2316 O O . VAL A 1 288 ? -19.432 8.339 73.466 1.00 65.69 288 VAL A O 1
ATOM 2319 N N . PRO A 1 289 ? -20.516 7.542 75.282 1.00 68.94 289 PRO A N 1
ATOM 2320 C CA . PRO A 1 289 ? -21.858 7.831 74.777 1.00 68.94 289 PRO A CA 1
ATOM 2321 C C . PRO A 1 289 ? -21.992 9.312 74.422 1.00 68.94 289 PRO A C 1
ATOM 2323 O O . PRO A 1 289 ? -21.394 10.159 75.089 1.00 68.94 289 PRO A O 1
ATOM 2326 N N . SER A 1 290 ? -22.748 9.641 73.370 1.00 67.31 290 SER A N 1
ATOM 2327 C CA . SER A 1 290 ? -22.932 11.032 72.928 1.00 67.31 290 SER A CA 1
ATOM 2328 C C . SER A 1 290 ? -23.376 11.935 74.075 1.00 67.31 290 SER A C 1
ATOM 2330 O O . SER A 1 290 ? -22.822 13.014 74.214 1.00 67.31 290 SER A O 1
ATOM 2332 N N . GLU A 1 291 ? -24.231 11.439 74.970 1.00 72.25 291 GLU A N 1
ATOM 2333 C CA . GLU A 1 291 ? -24.727 12.106 76.188 1.00 72.25 291 GLU A CA 1
ATOM 2334 C C . GLU A 1 291 ? -23.616 12.614 77.128 1.00 72.25 291 GLU A C 1
ATOM 2336 O O . GLU A 1 291 ? -23.786 13.633 77.790 1.00 72.25 291 GLU A O 1
ATOM 2341 N N . ASN A 1 292 ? -22.448 11.966 77.131 1.00 74.00 292 ASN A N 1
ATOM 2342 C CA . ASN A 1 292 ? -21.303 12.345 77.964 1.00 74.00 292 ASN A CA 1
ATOM 2343 C C . ASN A 1 292 ? -20.244 13.158 77.200 1.00 74.00 292 ASN A C 1
ATOM 2345 O O . ASN A 1 292 ? -19.223 13.548 77.774 1.00 74.00 292 ASN A O 1
ATOM 2349 N N . LYS A 1 293 ? -20.449 13.419 75.903 1.00 76.06 293 LYS A N 1
ATOM 2350 C CA . LYS A 1 293 ? -19.567 14.282 75.111 1.00 76.06 293 LYS A CA 1
ATOM 2351 C C . LYS A 1 293 ? -19.933 15.749 75.327 1.00 76.06 293 LYS A C 1
ATOM 2353 O O . LYS A 1 293 ? -21.096 16.124 75.434 1.00 76.06 293 LYS A O 1
ATOM 2358 N N . LYS A 1 294 ? -18.908 16.604 75.349 1.00 77.56 294 LYS A N 1
ATOM 2359 C CA . LYS A 1 294 ? -19.063 18.063 75.486 1.00 77.56 294 LYS A CA 1
ATOM 2360 C C . LYS A 1 294 ? -19.796 18.699 74.294 1.00 77.56 294 LYS A C 1
ATOM 2362 O O . LYS A 1 294 ? -20.390 19.758 74.454 1.00 77.56 294 LYS A O 1
ATOM 2367 N N . ASP A 1 295 ? -19.745 18.066 73.121 1.00 76.50 295 ASP A N 1
ATOM 2368 C CA . ASP A 1 295 ? -20.503 18.470 71.934 1.00 76.50 295 ASP A CA 1
ATOM 2369 C C . ASP A 1 295 ? -21.623 17.454 71.671 1.00 76.50 295 ASP A C 1
ATOM 2371 O O . ASP A 1 295 ? -21.351 16.288 71.383 1.00 76.50 295 ASP A O 1
ATOM 2375 N N . GLN A 1 296 ? -22.868 17.914 71.812 1.00 80.69 296 GLN A N 1
ATOM 2376 C CA . GLN A 1 296 ? -24.098 17.142 71.592 1.00 80.69 296 GLN A CA 1
ATOM 2377 C C . GLN A 1 296 ? -24.696 17.373 70.199 1.00 80.69 296 GLN A C 1
ATOM 2379 O O . GLN A 1 296 ? -25.745 16.816 69.874 1.00 80.69 296 GLN A O 1
ATOM 2384 N N . ARG A 1 297 ? -24.087 18.239 69.379 1.00 82.19 297 ARG A N 1
ATOM 2385 C CA . ARG A 1 297 ? -24.634 18.555 68.059 1.00 82.19 297 ARG A CA 1
ATOM 2386 C C . ARG A 1 297 ? -24.542 17.340 67.153 1.00 82.19 297 ARG A C 1
ATOM 2388 O O . ARG A 1 297 ? -23.572 16.580 67.187 1.00 82.19 297 ARG A O 1
ATOM 2395 N N . SER A 1 298 ? -25.544 17.182 66.291 1.00 82.38 298 SER A N 1
ATOM 2396 C CA . SER A 1 298 ? -25.481 16.143 65.270 1.00 82.38 298 SER A CA 1
ATOM 2397 C C . SER A 1 298 ? -24.346 16.436 64.281 1.00 82.38 298 SER A C 1
ATOM 2399 O O . SER A 1 298 ? -23.911 17.581 64.096 1.00 82.38 298 SER A O 1
ATOM 2401 N N . ILE A 1 299 ? -23.858 15.388 63.615 1.00 80.25 299 ILE A N 1
ATOM 2402 C CA . ILE A 1 299 ? -22.822 15.513 62.579 1.00 80.25 299 ILE A CA 1
ATOM 2403 C C . ILE A 1 299 ? -23.295 16.475 61.476 1.00 80.25 299 ILE A C 1
ATOM 2405 O O . ILE A 1 299 ? -22.531 17.318 61.011 1.00 80.25 299 ILE A O 1
ATOM 2409 N N . GLU A 1 300 ? -24.576 16.415 61.114 1.00 83.00 300 GLU A N 1
ATOM 2410 C CA . GLU A 1 300 ? -25.181 17.289 60.106 1.00 83.00 300 GLU A CA 1
ATOM 2411 C C . GLU A 1 300 ? -25.245 18.755 60.551 1.00 83.00 300 GLU A C 1
ATOM 2413 O O . GLU A 1 300 ? -24.877 19.640 59.776 1.00 83.00 300 GLU A O 1
ATOM 2418 N N . GLN A 1 301 ? -25.622 19.020 61.807 1.00 85.62 301 GLN A N 1
ATOM 2419 C CA . GLN A 1 301 ? -25.609 20.375 62.373 1.00 85.62 301 GLN A CA 1
ATOM 2420 C C . GLN A 1 301 ? -24.193 20.954 62.393 1.00 85.62 301 GLN A C 1
ATOM 2422 O O . GLN A 1 301 ? -23.977 22.098 61.999 1.00 85.62 301 GLN A O 1
ATOM 2427 N N . THR A 1 302 ? -23.203 20.140 62.761 1.00 86.06 302 THR A N 1
ATOM 2428 C CA . THR A 1 302 ? -21.798 20.562 62.776 1.00 86.06 302 THR A CA 1
ATOM 2429 C C . THR A 1 302 ? -21.300 20.895 61.367 1.00 86.06 302 THR A C 1
ATOM 2431 O O . THR A 1 302 ? -20.620 21.901 61.161 1.00 86.06 302 THR A O 1
ATOM 2434 N N . MET A 1 303 ? -21.677 20.096 60.366 1.00 84.12 303 MET A N 1
ATOM 2435 C CA . MET A 1 303 ? -21.331 20.351 58.964 1.00 84.12 303 MET A CA 1
ATOM 2436 C C . MET A 1 303 ? -22.010 21.613 58.416 1.00 84.12 303 MET A C 1
ATOM 2438 O O . MET A 1 303 ? -21.392 22.347 57.637 1.00 84.12 303 MET A O 1
ATOM 2442 N N . ALA A 1 304 ? -23.247 21.895 58.833 1.00 87.06 304 ALA A N 1
ATOM 2443 C CA . ALA A 1 304 ? -23.953 23.126 58.488 1.00 87.06 304 ALA A CA 1
ATOM 2444 C C . ALA A 1 304 ? -23.289 24.360 59.123 1.00 87.06 304 ALA A C 1
ATOM 2446 O O . ALA A 1 304 ? -23.024 25.333 58.414 1.00 87.06 304 ALA A O 1
ATOM 2447 N N . ASP A 1 305 ? -22.913 24.292 60.403 1.00 86.69 305 ASP A N 1
ATOM 2448 C CA . ASP A 1 305 ? -22.211 25.372 61.107 1.00 86.69 305 ASP A CA 1
ATOM 2449 C C . ASP A 1 305 ? -20.838 25.665 60.491 1.00 86.69 305 ASP A C 1
ATOM 2451 O O . ASP A 1 305 ? -20.463 26.826 60.311 1.00 86.69 305 ASP A O 1
ATOM 2455 N N . ILE A 1 306 ? -20.088 24.625 60.106 1.00 87.25 306 ILE A N 1
ATOM 2456 C CA . ILE A 1 306 ? -18.803 24.786 59.410 1.00 87.25 306 ILE A CA 1
ATOM 2457 C C . ILE A 1 306 ? -19.009 25.493 58.066 1.00 87.25 306 ILE A C 1
ATOM 2459 O O . ILE A 1 306 ? -18.257 26.415 57.740 1.00 87.25 306 ILE A O 1
ATOM 2463 N N . LYS A 1 307 ? -20.024 25.097 57.286 1.00 84.00 307 LYS A N 1
ATOM 2464 C CA . LYS A 1 307 ? -20.341 25.743 56.002 1.00 84.00 307 LYS A CA 1
ATOM 2465 C C . LYS A 1 307 ? -20.766 27.201 56.194 1.00 84.00 307 LYS A C 1
ATOM 2467 O O . LYS A 1 307 ? -20.235 28.075 55.513 1.00 84.00 307 LYS A O 1
ATOM 2472 N N . ALA A 1 308 ? -21.646 27.480 57.153 1.00 85.19 308 ALA A N 1
ATOM 2473 C CA . ALA A 1 308 ? -22.108 28.833 57.453 1.00 85.19 308 ALA A CA 1
ATOM 2474 C C . ALA A 1 308 ? -20.967 29.738 57.947 1.00 85.19 308 ALA A C 1
ATOM 2476 O O . ALA A 1 308 ? -20.852 30.888 57.521 1.00 85.19 308 ALA A O 1
ATOM 2477 N N . LYS A 1 309 ? -20.068 29.217 58.792 1.00 86.69 309 LYS A N 1
ATOM 2478 C CA . LYS A 1 309 ? -18.892 29.957 59.271 1.00 86.69 309 LYS A CA 1
ATOM 2479 C C . LYS A 1 309 ? -17.898 30.249 58.145 1.00 86.69 309 LYS A C 1
ATOM 2481 O O . LYS A 1 309 ? -17.340 31.343 58.107 1.00 86.69 309 LYS A O 1
ATOM 2486 N N . LYS A 1 310 ? -17.704 29.312 57.208 1.00 83.06 310 LYS A N 1
ATOM 2487 C CA . LYS A 1 310 ? -16.879 29.534 56.008 1.00 83.06 310 LYS A CA 1
ATOM 2488 C C . LYS A 1 310 ? -17.463 30.620 55.100 1.00 83.06 310 LYS A C 1
ATOM 2490 O O . LYS A 1 310 ? -16.715 31.487 54.666 1.00 83.06 310 LYS A O 1
ATOM 2495 N N . MET A 1 311 ? -18.778 30.611 54.874 1.00 80.31 311 MET A N 1
ATOM 2496 C CA . MET A 1 311 ? -19.467 31.637 54.075 1.00 80.31 311 MET A CA 1
ATOM 2497 C C . MET A 1 311 ? -19.326 33.030 54.705 1.00 80.31 311 MET A C 1
ATOM 2499 O O . MET A 1 311 ? -18.903 33.964 54.033 1.00 80.31 311 MET A O 1
ATOM 2503 N N . LYS A 1 312 ? -19.565 33.161 56.019 1.00 78.50 312 LYS A N 1
ATOM 2504 C CA . LYS A 1 312 ? -19.404 34.444 56.728 1.00 78.50 312 LYS A CA 1
ATOM 2505 C C . LYS A 1 312 ? -17.963 34.965 56.703 1.00 78.50 312 LYS A C 1
ATOM 2507 O O . LYS A 1 312 ? -17.757 36.161 56.521 1.00 78.50 312 LYS A O 1
ATOM 2512 N N . LYS A 1 313 ? -16.961 34.087 56.855 1.00 79.56 313 LYS A N 1
ATOM 2513 C CA . LYS A 1 313 ? -15.539 34.469 56.758 1.00 79.56 313 LYS A CA 1
ATOM 2514 C C . LYS A 1 313 ? -15.203 35.024 55.370 1.00 79.56 313 LYS A C 1
ATOM 2516 O O . LYS A 1 313 ? -14.577 36.071 55.293 1.00 79.56 313 LYS A O 1
ATOM 2521 N N . ALA A 1 314 ? -15.699 34.389 54.307 1.00 73.25 314 ALA A N 1
ATOM 2522 C CA . ALA A 1 314 ? -15.512 34.864 52.937 1.00 73.25 314 ALA A CA 1
ATOM 2523 C C . ALA A 1 314 ? -16.210 36.213 52.665 1.00 73.25 314 ALA A C 1
ATOM 2525 O O . ALA A 1 314 ? -15.686 37.040 51.927 1.00 73.25 314 ALA A O 1
ATOM 2526 N N . GLU A 1 315 ? -17.376 36.465 53.267 1.00 75.31 315 GLU A N 1
ATOM 2527 C CA . GLU A 1 315 ? -18.050 37.770 53.170 1.00 75.31 315 GLU A CA 1
ATOM 2528 C C . GLU A 1 315 ? -17.328 38.872 53.953 1.00 75.31 315 GLU A C 1
ATOM 2530 O O . GLU A 1 315 ? -17.331 40.022 53.524 1.00 75.31 315 GLU A O 1
ATOM 2535 N N . THR A 1 316 ? -16.702 38.530 55.082 1.00 72.12 316 THR A N 1
ATOM 2536 C CA . THR A 1 316 ? -15.940 39.496 55.889 1.00 72.12 316 THR A CA 1
ATOM 2537 C C . THR A 1 316 ? -14.634 39.853 55.179 1.00 72.12 316 THR A C 1
ATOM 2539 O O . THR A 1 316 ? -14.355 41.028 54.997 1.00 72.12 316 THR A O 1
ATOM 2542 N N . GLU A 1 317 ? -13.926 38.860 54.627 1.00 71.94 317 GLU A N 1
ATOM 2543 C CA . GLU A 1 317 ? -12.729 39.076 53.797 1.00 71.94 317 GLU A CA 1
ATOM 2544 C C . GLU A 1 317 ? -13.026 39.910 52.536 1.00 71.94 317 GLU A C 1
ATOM 2546 O O . GLU A 1 317 ? -12.198 40.720 52.130 1.00 71.94 317 GLU A O 1
ATOM 2551 N N . LYS A 1 318 ? -14.221 39.775 51.936 1.00 66.56 318 LYS A N 1
ATOM 2552 C CA . LYS A 1 318 ? -14.654 40.640 50.824 1.00 66.56 318 LYS A CA 1
ATOM 2553 C C . LYS A 1 318 ? -14.955 42.078 51.252 1.00 66.56 318 LYS A C 1
ATOM 2555 O O . LYS A 1 318 ? -14.629 42.992 50.508 1.00 66.56 318 LYS A O 1
ATOM 2560 N N . ARG A 1 319 ? -15.567 42.291 52.423 1.00 64.38 319 ARG A N 1
ATOM 2561 C CA . ARG A 1 319 ? -15.826 43.648 52.945 1.00 64.38 319 ARG A CA 1
ATOM 2562 C C . ARG A 1 319 ? -14.544 44.355 53.370 1.00 64.38 319 ARG A C 1
ATOM 2564 O O . ARG A 1 319 ? -14.420 45.552 53.142 1.00 64.38 319 ARG A O 1
ATOM 2571 N N . ASP A 1 320 ? -13.600 43.614 53.943 1.00 61.88 320 ASP A N 1
ATOM 2572 C CA . ASP A 1 320 ? -12.302 44.159 54.334 1.00 61.88 320 ASP A CA 1
ATOM 2573 C C . ASP A 1 320 ? -11.491 44.572 53.090 1.00 61.88 320 ASP A C 1
ATOM 2575 O O . ASP A 1 320 ? -10.899 45.649 53.094 1.00 61.88 320 ASP A O 1
ATOM 2579 N N . ALA A 1 321 ? -11.560 43.801 51.993 1.00 58.47 321 ALA A N 1
ATOM 2580 C CA . ALA A 1 321 ? -10.945 44.157 50.708 1.00 58.47 321 ALA A CA 1
ATOM 2581 C C . ALA A 1 321 ? -11.557 45.422 50.062 1.00 58.47 321 ALA A C 1
ATOM 2583 O O . ALA A 1 321 ? -10.809 46.295 49.623 1.00 58.47 321 ALA A O 1
ATOM 2584 N N . ASP A 1 322 ? -12.888 45.568 50.080 1.00 57.88 322 ASP A N 1
ATOM 2585 C CA . ASP A 1 322 ? -13.590 46.763 49.563 1.00 57.88 322 ASP A CA 1
ATOM 2586 C C . ASP A 1 322 ? -13.277 48.031 50.384 1.00 57.88 322 ASP A C 1
ATOM 2588 O O . ASP A 1 322 ? -13.247 49.140 49.853 1.00 57.88 322 ASP A O 1
ATOM 2592 N N . SER A 1 323 ? -13.010 47.890 51.688 1.00 57.97 323 SER A N 1
ATOM 2593 C CA . SER A 1 323 ? -12.653 49.022 52.558 1.00 57.97 323 SER A CA 1
ATOM 2594 C C . SER A 1 323 ? -11.205 49.506 52.395 1.00 57.97 323 SER A C 1
ATOM 2596 O O . SER A 1 323 ? -10.890 50.633 52.774 1.00 57.97 323 SER A O 1
ATOM 2598 N N . SER A 1 324 ? -10.330 48.681 51.809 1.00 57.22 324 SER A N 1
ATOM 2599 C CA . SER A 1 324 ? -8.924 49.016 51.538 1.00 57.22 324 SER A CA 1
ATOM 2600 C C . SER A 1 324 ? -8.663 49.657 50.167 1.00 57.22 324 SER A C 1
ATOM 2602 O O . SER A 1 324 ? -7.556 50.135 49.944 1.00 57.22 324 SER A O 1
ATOM 2604 N N . GLU A 1 325 ? -9.655 49.719 49.270 1.00 54.25 325 GLU A N 1
ATOM 2605 C CA . GLU A 1 325 ? -9.547 50.388 47.956 1.00 54.25 325 GLU A CA 1
ATOM 2606 C C . GLU A 1 325 ? -10.069 51.844 47.945 1.00 54.25 325 GLU A C 1
ATOM 2608 O O . GLU A 1 325 ? -10.043 52.498 46.904 1.00 54.25 325 GLU A O 1
ATOM 2613 N N . GLN A 1 326 ? -10.519 52.386 49.086 1.00 52.03 326 GLN A N 1
ATOM 2614 C CA . GLN A 1 326 ? -11.034 53.766 49.203 1.00 52.03 326 GLN A CA 1
ATOM 2615 C C . GLN A 1 326 ? -10.198 54.701 50.102 1.00 52.03 326 GLN A C 1
ATOM 2617 O O . GLN A 1 326 ? -10.730 55.688 50.614 1.00 52.03 326 GLN A O 1
ATOM 2622 N N . ILE A 1 327 ? -8.896 54.438 50.277 1.00 42.31 327 ILE A N 1
ATOM 2623 C CA . ILE A 1 327 ? -7.950 55.390 50.898 1.00 42.31 327 ILE A CA 1
ATOM 2624 C C . ILE A 1 327 ? -6.885 55.814 49.894 1.00 42.31 327 ILE A C 1
ATOM 2626 O O . ILE A 1 327 ? -6.248 54.912 49.307 1.00 42.31 327 ILE A O 1
#

InterPro domains:
  IPR001374 R3H domain [PF01424] (137-196)
  IPR001374 R3H domain [PS51061] (135-198)
  IPR017330 Sperm-associated antigen 7 [PTHR13498] (92-321)
  IPR036867 R3H domain superfamily [G3DSA:3.30.1370.50] (126-217)
  IPR036867 R3H domain superfamily [SSF82708] (96-212)

Organism: Spodoptera exigua (NCBI:txid7107)

Sequence (327 aa):
METKVQKQLIDYFSYFDEFHTAVKTSLKDCQNCAASINKLIKRCKNIKEAVVTGTPLDEFEGLQSKLSASILNLISEDVQEIRSKLEPDLTMDLLDSILNSMQKPPTASEAQKNAMRKQKEAMENRQKEERNMINRFRKRVEEKISNFIKDGKKPHLQFEPMEQMYRSIIRDVSEIAGLQVFSFGQEGIDRYSVVYLKDNGPSEDELTVRRAGGVWSEDKAAEMALAHFEKQKQAALELEEEKNRKRKRGQEELSGTFYKQKYAHLIGQEAAIDAAQKTNVNKSYGEVPSENKKDQRSIEQTMADIKAKKMKKAETEKRDADSSEQI

Secondary structure (DSSP, 8-state):
-HHHHHHHHHHHHHHHHHHHHHHHHHHHHHHHHHHHHHHHHHHHHHHHHSS-TT-S-TTSTTHHHHHHHHHHHHHHHHHHHHHHHHS-THHHHHHHHHHHHS-------HHHHHHHHHHHHHHHHHHHHHHHHHHHHHHHHHHHHHHHHHH--SSEEEPPP--HHHHHHHHHHHHHTT-EEEEES-TTTT-EEEEE-SSSPPPHHHHHHHHTTPPP-HHHHHHHHHHHHHHHHHHHHHHHHHHHHHHHHHHHHT-THHHHHHHHHHH-HHHHHHHHHHT---TTTT---GGGSS----HHHHHHHHHHHHHHHHHHHHHHHHHTS--

Radius of gyration: 45.27 Å; chains: 1; bounding box: 87×86×119 Å

Foldseek 3Di:
DVVVVVVVVVVVVVVVVVVVVVVVVVVVLVVVLVVLVVVLVVVVVVVVVVVDDDDPPPVDPCPVVVVVVVVVVVSVVSVVVSVVSVDPPCCVVVVVVVCVPDDPDPPQPPVNVVVVVVVVVVVVVVVVVVVVVQVVLLVVLLVVVVVCVVVVPDQKDWDWFDAPSSLVSNVVSLVVVVWDKDWADDHPPTIIMMIGHPVRDDDPVRVVCRNVVHDDDPVVVVVVVVVVVVVVVVVVVVVVVVVVVVVVVVVVVPPPVVVCVVCCVVCPPVNVVVVVVVPPPDPPPVDDPLVPDPDVDDPVVVVVVVVVVVVVVVVVVVVVVVVVVPD

pLDDT: mean 76.54, std 14.76, range [42.31, 97.5]